Protein AF-A0A820JGQ8-F1 (afdb_monomer_lite)

Organism: NCBI:txid392030

Secondary structure (DSSP, 8-state):
-HHHHHHHHHHHHHHHHHHHHHHHHHHHHHHHHHHHHHT-S--TT-HHHHHHHHHHHHHHHHHHHHHHHHHHHHHHHHHHHHHHHHHHHHHHHHHHHHHHHHHHTT---HHHHHHHHHHHHHHHHHHHHHHHHHHHHHHH-TTPPP-TT----SS-SSHHHHTTTTSS-TTHHHHHHHHHHHHHHHHHHHHHHHHHHHHHHHHHHHHHHHHHHHHHHHHHHHHHHHHHHHHHH-PPPPP-----GGGSS---

Sequence (252 aa):
VVLQEEVQSAEQHLKECQNAYEEYIKTKKELAALLDRLFSGATLSYPDEDAMEQQLQNEKEHLVTIQNYHRVITHAFELMQKAHQAFILCHRALDDALNMNTFDLFSDSSFADMAVSSYLAKARNASAQAQQFLNEARRLYPNMRHVGELHIKQDNLVFNILFDNIWTDMNMRKKIREASNRISSANAAVVSIVSELKQKLDQYTADRDKTRTNITRMATEHFKARINIVQNVIQPPPPYSAIDDNYVNGCS

Foldseek 3Di:
DVVVVVVVVVVVVVVVVVVVVVVVVVVVVVLVVVLCVVCVDDPVVCVVLVVLVVVLVVLVVVLVVLVLVLVLLVLLLVLLVLLLVLLVQLLVLLVQLLVLVVVCVVPVDPVSLVSSVVSNVSSVVSNVSSVVSVVVSCVSPVPQDDLPPQPPPVPDSDDPVLPVVLSPDPCNNVSSVVVSVVSVSSSVSSVVRSVVSVVVSVVSVVVSVVSVVVSVVSVVVSSVVSVVVVVVPDDPDDPPPDPPPPPPDPDD

Radius of gyration: 35.79 Å; chains: 1; bounding box: 70×57×120 Å

Structure (mmCIF, N/CA/C/O backbone):
data_AF-A0A820JGQ8-F1
#
_entry.id   AF-A0A820JGQ8-F1
#
loop_
_atom_site.group_PDB
_atom_site.id
_atom_site.type_symbol
_atom_site.label_atom_id
_atom_site.label_alt_id
_atom_site.label_comp_id
_atom_site.label_asym_id
_atom_site.label_entity_id
_atom_site.label_seq_id
_atom_site.pdbx_PDB_ins_code
_atom_site.Cartn_x
_atom_site.Cartn_y
_atom_site.Cartn_z
_atom_site.occupancy
_atom_site.B_iso_or_equiv
_atom_site.auth_seq_id
_atom_site.auth_comp_id
_atom_site.auth_asym_id
_atom_site.auth_atom_id
_atom_site.pdbx_PDB_model_num
ATOM 1 N N . VAL A 1 1 ? 10.846 35.340 41.650 1.00 63.50 1 VAL A N 1
ATOM 2 C CA . VAL A 1 1 ? 10.186 34.716 42.818 1.00 63.50 1 VAL A CA 1
ATOM 3 C C . VAL A 1 1 ? 8.731 34.401 42.497 1.00 63.50 1 VAL A C 1
ATOM 5 O O . VAL A 1 1 ? 8.469 33.236 42.273 1.00 63.50 1 VAL A O 1
ATOM 8 N N . VAL A 1 2 ? 7.847 35.386 42.281 1.00 73.06 2 VAL A N 1
ATOM 9 C CA . VAL A 1 2 ? 6.425 35.140 41.915 1.00 73.06 2 VAL A CA 1
ATOM 10 C C . VAL A 1 2 ? 6.257 34.235 40.681 1.00 73.06 2 VAL A C 1
ATOM 12 O O . VAL A 1 2 ? 5.577 33.222 40.746 1.00 73.06 2 VAL A O 1
ATOM 15 N N . LEU A 1 3 ? 6.981 34.509 39.589 1.00 72.69 3 LEU A N 1
ATOM 16 C CA . LEU A 1 3 ? 6.948 33.664 38.380 1.00 72.69 3 LEU A CA 1
ATOM 17 C C . LEU A 1 3 ? 7.506 32.243 38.594 1.00 72.69 3 LEU A C 1
ATOM 19 O O . LEU A 1 3 ? 7.166 31.333 37.852 1.00 72.69 3 LEU A O 1
ATOM 23 N N . GLN A 1 4 ? 8.382 32.044 39.584 1.00 79.00 4 GLN A N 1
ATOM 24 C CA . GLN A 1 4 ? 8.918 30.717 39.915 1.00 79.00 4 GLN A CA 1
ATOM 25 C C . GLN A 1 4 ? 7.910 29.905 40.730 1.00 79.00 4 GLN A C 1
ATOM 27 O O . GLN A 1 4 ? 7.766 28.715 40.480 1.00 79.00 4 GLN A O 1
ATOM 32 N N . GLU A 1 5 ? 7.196 30.551 41.653 1.00 82.38 5 GLU A N 1
ATOM 33 C CA . GLU A 1 5 ? 6.117 29.934 42.433 1.00 82.38 5 GLU A CA 1
ATOM 34 C C . GLU A 1 5 ? 4.921 29.563 41.543 1.00 82.38 5 GLU A C 1
ATOM 36 O O . GLU A 1 5 ? 4.365 28.475 41.684 1.00 82.38 5 GLU A O 1
ATOM 41 N N . GLU A 1 6 ? 4.565 30.410 40.572 1.00 82.44 6 GLU A N 1
ATOM 42 C CA . GLU A 1 6 ? 3.504 30.118 39.598 1.00 82.44 6 GLU A CA 1
ATOM 43 C C . GLU A 1 6 ? 3.851 28.929 38.690 1.00 82.44 6 GLU A C 1
ATOM 45 O O . GLU A 1 6 ? 3.000 28.071 38.451 1.00 82.44 6 GLU A O 1
ATOM 50 N N . VAL A 1 7 ? 5.103 28.831 38.225 1.00 86.31 7 VAL A N 1
ATOM 51 C CA . VAL A 1 7 ? 5.572 27.684 37.427 1.00 86.31 7 VAL A CA 1
ATOM 52 C C . VAL A 1 7 ? 5.571 26.402 38.260 1.00 86.31 7 VAL A C 1
ATOM 54 O O . VAL A 1 7 ? 5.061 25.386 37.795 1.00 86.31 7 VAL A O 1
ATOM 57 N N . GLN A 1 8 ? 6.053 26.448 39.506 1.00 89.69 8 GLN A N 1
ATOM 58 C CA . GLN A 1 8 ? 6.029 25.289 40.406 1.00 89.69 8 GLN A CA 1
ATOM 59 C C . GLN A 1 8 ? 4.603 24.806 40.700 1.00 89.69 8 GLN A C 1
ATOM 61 O O . GLN A 1 8 ? 4.337 23.605 40.688 1.00 89.69 8 GLN A O 1
ATOM 66 N N . SER A 1 9 ? 3.675 25.738 40.927 1.00 87.75 9 SER A N 1
ATOM 67 C CA . SER A 1 9 ? 2.258 25.435 41.146 1.00 87.75 9 SER A CA 1
ATOM 68 C C . SER A 1 9 ? 1.613 24.795 39.909 1.00 87.75 9 SER A C 1
ATOM 70 O O . SER A 1 9 ? 0.940 23.767 40.010 1.00 87.75 9 SER A O 1
ATOM 72 N N . ALA A 1 10 ? 1.889 25.332 38.716 1.00 87.69 10 ALA A N 1
ATOM 73 C CA . ALA A 1 10 ? 1.397 24.773 37.459 1.00 87.69 10 ALA A CA 1
ATOM 74 C C . ALA A 1 10 ? 1.954 23.365 37.177 1.00 87.69 10 ALA A C 1
ATOM 76 O O . ALA A 1 10 ? 1.210 22.486 36.741 1.00 87.69 10 ALA A O 1
ATOM 77 N N . GLU A 1 11 ? 3.238 23.124 37.455 1.00 91.19 11 GLU A N 1
ATOM 78 C CA . GLU A 1 11 ? 3.862 21.799 37.338 1.00 91.19 11 GLU A CA 1
ATOM 79 C C . GLU A 1 11 ? 3.246 20.788 38.311 1.00 91.19 11 GLU A C 1
ATOM 81 O O . GLU A 1 11 ? 3.003 19.633 37.948 1.00 91.19 11 GLU A O 1
ATOM 86 N N . GLN A 1 12 ? 2.945 21.221 39.534 1.00 93.38 12 GLN A N 1
ATOM 87 C CA . GLN A 1 12 ? 2.300 20.373 40.526 1.00 93.38 12 GLN A CA 1
ATOM 88 C C . GLN A 1 12 ? 0.865 20.014 40.121 1.00 93.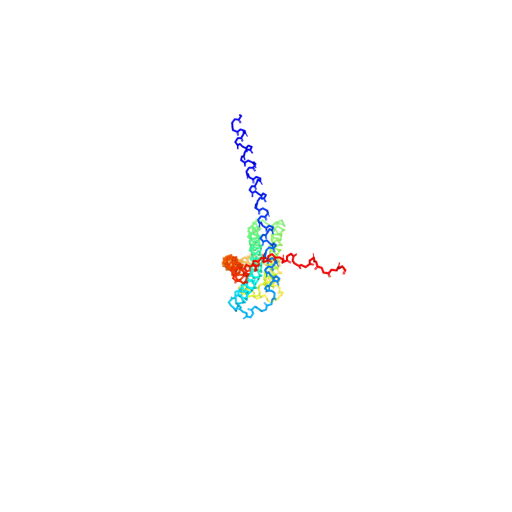38 12 GLN A C 1
ATOM 90 O O . GLN A 1 12 ? 0.507 18.836 40.140 1.00 93.38 12 GLN A O 1
ATOM 95 N N . HIS A 1 13 ? 0.084 20.984 39.639 1.00 91.56 13 HIS A N 1
ATOM 96 C CA . HIS A 1 13 ? -1.258 20.737 39.105 1.00 91.56 13 HIS A CA 1
ATOM 97 C C . HIS A 1 13 ? -1.236 19.825 37.870 1.00 91.56 13 HIS A C 1
ATOM 99 O O . HIS A 1 13 ? -2.096 18.956 37.727 1.00 91.56 13 HIS A O 1
ATOM 105 N N . LEU A 1 14 ? -0.247 19.981 36.979 1.00 92.62 14 LEU A N 1
ATOM 106 C CA . LEU A 1 14 ? -0.066 19.089 35.831 1.00 92.62 14 LEU A CA 1
ATOM 107 C C . LEU A 1 14 ? 0.142 17.645 36.301 1.00 92.62 14 LEU A C 1
ATOM 109 O O . LEU A 1 14 ? -0.502 16.731 35.787 1.00 92.62 14 LEU A O 1
ATOM 113 N N . LYS A 1 15 ? 1.012 17.447 37.294 1.00 94.56 15 LYS A N 1
ATOM 114 C CA . LYS A 1 15 ? 1.319 16.128 37.851 1.00 94.56 15 LYS A CA 1
ATOM 115 C C . LYS A 1 15 ? 0.111 15.501 38.547 1.00 94.56 15 LYS A C 1
ATOM 117 O O . LYS A 1 15 ? -0.156 14.317 38.364 1.00 94.56 15 LYS A O 1
ATOM 122 N N . GLU A 1 16 ? -0.645 16.282 39.311 1.00 93.38 16 GLU A N 1
ATOM 123 C CA . GLU A 1 16 ? -1.895 15.831 39.931 1.00 93.38 16 GLU A CA 1
ATOM 124 C C . GLU A 1 16 ? -2.932 15.432 38.876 1.00 93.38 16 GLU A C 1
ATOM 126 O O . GLU A 1 16 ? -3.553 14.375 38.986 1.00 93.38 16 GLU A O 1
ATOM 131 N N . CYS A 1 17 ? -3.062 16.223 37.808 1.00 92.06 17 CYS A N 1
ATOM 132 C CA . CYS A 1 17 ? -3.958 15.923 36.696 1.00 92.06 17 CYS A CA 1
ATOM 133 C C . CYS A 1 17 ? -3.545 14.637 35.957 1.00 92.06 17 CYS A C 1
ATOM 135 O O . CYS A 1 17 ? -4.399 13.814 35.631 1.00 92.06 17 CYS A O 1
ATOM 137 N N . GLN A 1 18 ? -2.241 14.426 35.748 1.00 93.38 18 GLN A N 1
ATOM 138 C CA . GLN A 1 18 ? -1.699 13.194 35.166 1.00 93.38 18 GLN A CA 1
ATOM 139 C C . GLN A 1 18 ? -2.001 11.973 36.040 1.00 93.38 18 GLN A C 1
ATOM 141 O O . GLN A 1 18 ? -2.551 10.996 35.538 1.00 93.38 18 GLN A O 1
ATOM 146 N N . ASN A 1 19 ? -1.727 12.051 37.345 1.00 94.44 19 ASN A N 1
ATOM 147 C CA . ASN A 1 19 ? -2.004 10.958 38.281 1.00 94.44 19 ASN A CA 1
ATOM 148 C C . ASN A 1 19 ? -3.501 10.607 38.315 1.00 94.44 19 ASN A C 1
ATOM 150 O O . ASN A 1 19 ? -3.869 9.438 38.211 1.00 94.44 19 ASN A O 1
ATOM 154 N N . ALA A 1 20 ? -4.372 11.618 38.402 1.00 91.56 20 ALA A N 1
ATOM 155 C CA . ALA A 1 20 ? -5.820 11.420 38.391 1.00 91.56 20 ALA A CA 1
ATOM 156 C C . ALA A 1 20 ? -6.309 10.810 37.064 1.00 91.56 20 ALA A C 1
ATOM 158 O O . ALA A 1 20 ? -7.216 9.977 37.051 1.00 91.56 20 ALA A O 1
ATOM 159 N N . TYR A 1 21 ? -5.699 11.192 35.938 1.00 91.75 21 TYR A N 1
ATOM 160 C CA . TYR A 1 21 ? -6.009 10.625 34.628 1.00 91.75 21 TYR A CA 1
ATOM 161 C C . TYR A 1 21 ? -5.585 9.154 34.510 1.00 91.75 21 TYR A C 1
ATOM 163 O O . TYR A 1 21 ? -6.347 8.332 33.994 1.00 91.75 21 TYR A O 1
ATOM 171 N N . GLU A 1 22 ? -4.404 8.797 35.014 1.00 92.94 22 GLU A N 1
ATOM 172 C CA . GLU A 1 22 ? -3.929 7.410 35.054 1.00 92.94 22 GLU A CA 1
ATOM 173 C C . GLU A 1 22 ? -4.829 6.528 35.927 1.00 92.94 22 GLU A C 1
ATOM 175 O O . GLU A 1 22 ? -5.232 5.437 35.506 1.00 92.94 22 GLU A O 1
ATOM 180 N N . GLU A 1 23 ? -5.211 7.018 37.108 1.00 93.12 23 GLU A N 1
ATOM 181 C CA . GLU A 1 23 ? -6.144 6.330 38.001 1.00 93.12 23 GLU A CA 1
ATOM 182 C C . GLU A 1 23 ? -7.523 6.161 37.350 1.00 93.12 23 GLU A C 1
ATOM 184 O O . GLU A 1 23 ? -8.093 5.066 37.369 1.00 93.12 23 GLU A O 1
ATOM 189 N N . TYR A 1 24 ? -8.032 7.201 36.684 1.00 91.31 24 TYR A N 1
ATOM 190 C CA . TYR A 1 24 ? -9.270 7.128 35.912 1.00 91.31 24 TYR A CA 1
ATOM 191 C C . TYR A 1 24 ? -9.212 6.040 34.829 1.00 91.31 24 TYR A C 1
ATOM 193 O O . TYR A 1 24 ? -10.142 5.236 34.713 1.00 91.31 24 TYR A O 1
ATOM 201 N N . ILE A 1 25 ? 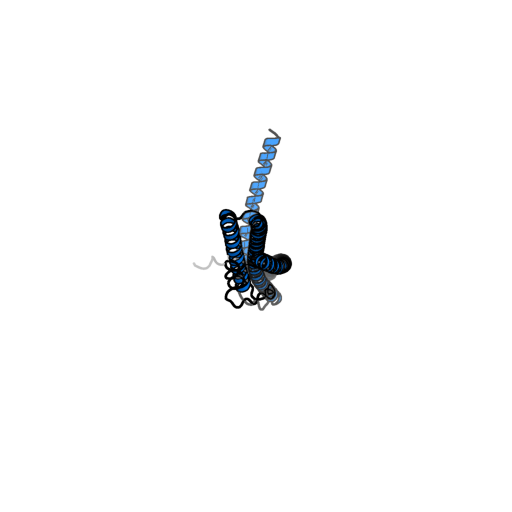-8.127 5.972 34.047 1.00 90.00 25 ILE A N 1
ATOM 202 C CA . ILE A 1 25 ? -7.953 4.941 33.011 1.00 90.00 25 ILE A CA 1
ATOM 203 C C . ILE A 1 25 ? -7.956 3.545 33.631 1.00 90.00 25 ILE A C 1
ATOM 205 O O . ILE A 1 25 ? -8.622 2.643 33.109 1.00 90.00 25 ILE A O 1
ATOM 209 N N . LYS A 1 26 ? -7.222 3.359 34.732 1.00 92.81 26 LYS A N 1
ATOM 210 C CA . LYS A 1 26 ? -7.127 2.073 35.425 1.00 92.81 26 LYS A CA 1
ATOM 211 C C . LYS A 1 26 ? -8.502 1.610 35.910 1.00 92.81 26 LYS A C 1
ATOM 213 O O . LYS A 1 26 ? -8.943 0.528 35.525 1.00 92.81 26 LYS A O 1
ATOM 218 N N . THR A 1 27 ? -9.210 2.451 36.660 1.00 90.44 27 THR A N 1
ATOM 219 C CA . THR A 1 27 ? -10.534 2.134 37.215 1.00 90.44 27 THR A CA 1
ATOM 220 C C . THR A 1 27 ? -11.561 1.881 36.112 1.00 90.44 27 THR A C 1
ATOM 222 O O . THR A 1 27 ? -12.343 0.934 36.182 1.00 90.44 27 THR A O 1
ATOM 225 N N . LYS A 1 28 ? -11.526 2.667 35.027 1.00 86.50 28 LYS A N 1
ATOM 226 C CA . LYS A 1 28 ? -12.387 2.447 33.857 1.00 86.50 28 LYS A CA 1
ATOM 227 C C . LYS A 1 28 ? -12.145 1.080 33.212 1.00 86.50 28 LYS A C 1
ATOM 229 O O . LYS A 1 28 ? -13.100 0.424 32.800 1.00 86.50 28 LYS A O 1
ATOM 234 N N . LYS A 1 29 ? -10.885 0.645 33.121 1.00 88.31 29 LYS A N 1
ATOM 235 C CA . LYS A 1 29 ? -10.517 -0.665 32.570 1.00 88.31 29 LYS A CA 1
ATOM 236 C C . LYS A 1 29 ? -10.983 -1.812 33.468 1.00 88.31 29 LYS A C 1
ATOM 238 O O . LYS A 1 29 ? -11.487 -2.808 32.957 1.00 88.31 29 LYS A O 1
ATOM 243 N N . GLU A 1 30 ? -10.834 -1.671 34.781 1.00 90.94 30 GLU A N 1
ATOM 244 C CA . GLU A 1 30 ? -11.320 -2.654 35.757 1.00 90.94 30 GLU A CA 1
ATOM 245 C C . GLU A 1 30 ? -12.845 -2.789 35.698 1.00 90.94 30 GLU A C 1
ATOM 247 O O . GLU A 1 30 ? -13.359 -3.903 35.612 1.00 90.94 30 GLU A O 1
ATOM 252 N N . LEU A 1 31 ? -13.564 -1.664 35.637 1.00 88.12 31 LEU A N 1
ATOM 253 C CA . LEU A 1 31 ? -15.017 -1.646 35.474 1.00 88.12 31 LEU A CA 1
ATOM 254 C C . LEU A 1 31 ? -15.455 -2.313 34.164 1.00 88.12 31 LEU A C 1
ATOM 256 O O . LEU A 1 31 ? -16.363 -3.138 34.181 1.00 88.12 31 LEU A O 1
ATOM 260 N N . ALA A 1 32 ? -14.792 -2.015 33.044 1.00 84.50 32 ALA A N 1
ATOM 261 C CA . ALA A 1 32 ? -15.072 -2.679 31.770 1.00 84.50 32 ALA A CA 1
ATOM 262 C C . ALA A 1 32 ? -14.875 -4.201 31.859 1.00 84.50 32 ALA A C 1
ATOM 264 O O . ALA A 1 32 ? -15.748 -4.949 31.436 1.00 84.50 32 ALA A O 1
ATOM 265 N N . ALA A 1 33 ? -13.792 -4.667 32.488 1.00 87.25 33 ALA A N 1
ATOM 266 C CA . ALA A 1 33 ? -13.540 -6.096 32.668 1.00 87.25 33 ALA A CA 1
ATOM 267 C C . ALA A 1 33 ? -14.578 -6.784 33.574 1.00 87.25 33 ALA A C 1
ATOM 269 O O . ALA A 1 33 ? -14.899 -7.954 33.367 1.00 87.25 33 ALA A O 1
ATOM 270 N N . LEU A 1 34 ? -15.101 -6.081 34.584 1.00 88.56 34 LEU A N 1
ATOM 271 C CA . LEU A 1 34 ? -16.196 -6.583 35.417 1.00 88.56 34 LEU A CA 1
ATOM 272 C C . LEU A 1 34 ? -17.500 -6.690 34.625 1.00 88.56 34 LEU A C 1
ATOM 274 O O . LEU A 1 34 ? -18.175 -7.713 34.716 1.00 88.56 34 LEU A O 1
ATOM 278 N N . LEU A 1 35 ? -17.826 -5.668 33.828 1.00 86.25 35 LEU A N 1
ATOM 279 C CA . LEU A 1 35 ? -18.995 -5.696 32.950 1.00 86.25 35 LEU A CA 1
ATOM 280 C C . LEU A 1 35 ? -18.881 -6.825 31.923 1.00 86.25 35 LEU A C 1
ATOM 282 O O . LEU A 1 35 ? -19.821 -7.591 31.779 1.00 86.25 35 LEU A O 1
ATOM 286 N N . ASP A 1 36 ? -17.728 -7.003 31.280 1.00 84.50 36 ASP A N 1
ATOM 287 C CA . ASP A 1 36 ? -17.517 -8.094 30.319 1.00 84.50 36 ASP A CA 1
ATOM 288 C C . ASP A 1 36 ? -17.730 -9.478 30.948 1.00 84.50 36 ASP A C 1
ATOM 290 O O . ASP A 1 36 ? -18.253 -10.380 30.302 1.00 84.50 36 ASP A O 1
ATOM 294 N N . ARG A 1 37 ? -17.360 -9.662 32.222 1.00 86.19 37 ARG A N 1
ATOM 295 C CA . ARG A 1 37 ? -17.645 -10.911 32.948 1.00 86.19 37 ARG A CA 1
ATOM 296 C C . ARG A 1 37 ? -19.132 -11.074 33.244 1.00 86.19 37 ARG A C 1
ATOM 298 O O . ARG A 1 37 ? -19.645 -12.183 33.125 1.00 86.19 37 ARG A O 1
ATOM 305 N N . LEU A 1 38 ? -19.809 -9.998 33.644 1.00 85.00 38 LEU A N 1
ATOM 306 C CA . LEU A 1 38 ? -21.230 -10.027 33.993 1.00 85.00 38 LEU A CA 1
ATOM 307 C C . LEU A 1 38 ? -22.118 -10.299 32.773 1.00 85.00 38 LEU A C 1
ATOM 309 O O . LEU A 1 38 ? -23.060 -11.076 32.868 1.00 85.00 38 LEU A O 1
ATOM 313 N N . PHE A 1 39 ? -21.779 -9.691 31.640 1.00 84.50 39 PHE A N 1
ATOM 314 C CA . PHE A 1 39 ? -22.469 -9.832 30.357 1.00 84.50 39 PHE A CA 1
ATOM 315 C C . PHE A 1 39 ? -21.806 -10.896 29.466 1.00 84.50 39 PHE A C 1
ATOM 317 O O . PHE A 1 39 ? -21.861 -10.819 28.245 1.00 84.50 39 PHE A O 1
ATOM 324 N N . SER A 1 40 ? -21.123 -11.886 30.056 1.00 77.56 40 SER A N 1
ATOM 325 C CA . SER A 1 40 ? -20.519 -12.961 29.266 1.00 77.56 40 SER A CA 1
ATOM 326 C C . SER A 1 40 ? -21.588 -13.964 28.810 1.00 77.56 40 SER A C 1
ATOM 328 O O . SER A 1 40 ? -22.063 -14.790 29.588 1.00 77.56 40 SER A O 1
ATOM 330 N N . GLY A 1 41 ? -21.956 -13.904 27.527 1.00 73.00 41 GLY A N 1
ATOM 331 C CA . GLY A 1 41 ? -22.969 -14.768 26.907 1.00 73.00 41 GLY A CA 1
ATOM 332 C C . GLY A 1 41 ? -24.251 -14.015 26.545 1.00 73.00 41 GLY A C 1
ATOM 333 O O . GLY A 1 41 ? -24.333 -12.812 26.734 1.00 73.00 41 GLY A O 1
ATOM 334 N N . ALA A 1 42 ? -25.246 -14.723 26.000 1.00 72.25 42 ALA A N 1
ATOM 335 C CA . ALA A 1 42 ? -26.497 -14.094 25.573 1.00 72.25 42 ALA A CA 1
ATOM 336 C C . ALA A 1 42 ? -27.265 -13.528 26.773 1.00 72.25 42 ALA A C 1
ATOM 338 O O . ALA A 1 42 ? -27.690 -14.279 27.663 1.00 72.25 42 ALA A O 1
ATOM 339 N N . THR A 1 43 ? -27.494 -12.220 26.773 1.00 77.44 43 THR A N 1
ATOM 340 C CA . THR A 1 43 ? -28.244 -11.552 27.825 1.00 77.44 43 THR A CA 1
ATOM 341 C C . THR A 1 43 ? -29.725 -11.564 27.457 1.00 77.44 43 THR A C 1
ATOM 343 O O . THR A 1 43 ? -30.292 -10.551 27.066 1.00 77.44 43 THR A O 1
ATOM 346 N N . LEU A 1 44 ? -30.392 -12.718 27.613 1.00 71.06 44 LEU A N 1
ATOM 347 C CA . LEU A 1 44 ? -31.783 -12.944 27.164 1.00 71.06 44 LEU A CA 1
ATOM 348 C C . LEU A 1 44 ? -32.798 -11.876 27.629 1.00 71.06 44 LEU A C 1
ATOM 350 O O . LEU A 1 44 ? -33.806 -11.654 26.962 1.00 71.06 44 LEU A O 1
ATOM 354 N N . SER A 1 45 ? -32.542 -11.213 28.760 1.00 78.19 45 SER A N 1
ATOM 355 C CA . SER A 1 45 ? -33.383 -10.133 29.297 1.00 78.19 45 SER A CA 1
ATOM 356 C C . SER A 1 45 ? -33.153 -8.762 28.636 1.00 78.19 45 SER A C 1
ATOM 358 O O . SER A 1 45 ? -33.938 -7.846 28.868 1.00 78.19 45 SER A O 1
ATOM 360 N N . TYR A 1 46 ? -32.095 -8.608 27.836 1.00 83.25 46 TYR A N 1
ATOM 361 C CA . TYR A 1 46 ? -31.641 -7.354 27.226 1.00 83.25 46 TYR A CA 1
ATOM 362 C C . TYR A 1 46 ? -31.206 -7.561 25.758 1.00 83.25 46 TYR A C 1
ATOM 364 O O . TYR A 1 46 ? -30.042 -7.348 25.421 1.00 83.25 46 TYR A O 1
ATOM 372 N N . PRO A 1 47 ? -32.136 -7.920 24.850 1.00 85.69 47 PRO A N 1
ATOM 373 C CA . PRO A 1 47 ? -31.818 -8.201 23.444 1.00 85.69 47 PRO A CA 1
ATOM 374 C C . PRO A 1 47 ? -31.211 -7.004 22.695 1.00 85.69 47 PRO A C 1
ATOM 376 O O . PRO A 1 47 ? -30.447 -7.185 21.749 1.00 85.69 47 PRO A O 1
ATOM 379 N N . ASP A 1 48 ? -31.524 -5.776 23.120 1.00 86.44 48 ASP A N 1
ATOM 380 C CA . ASP A 1 48 ? -30.944 -4.561 22.543 1.00 86.44 48 ASP A CA 1
ATOM 381 C C . ASP A 1 48 ? -29.436 -4.444 22.832 1.00 86.44 48 ASP A C 1
ATOM 383 O O . ASP A 1 48 ? -28.693 -3.911 22.009 1.00 86.44 48 ASP A O 1
ATOM 387 N N . GLU A 1 49 ? -28.964 -4.945 23.980 1.00 88.50 49 GLU A N 1
ATOM 388 C CA . GLU A 1 49 ? -27.541 -4.934 24.339 1.00 88.50 49 GLU A CA 1
ATOM 389 C C . GLU A 1 49 ? -26.761 -5.979 23.535 1.00 88.50 49 GLU A C 1
ATOM 391 O O . GLU A 1 49 ? -25.739 -5.630 22.939 1.00 88.50 49 GLU A O 1
ATOM 396 N N . ASP A 1 50 ? -27.305 -7.194 23.409 1.00 88.06 50 ASP A N 1
ATOM 397 C CA . ASP A 1 50 ? -26.760 -8.248 22.545 1.00 88.06 50 ASP A CA 1
ATOM 398 C C . ASP A 1 50 ? -26.652 -7.756 21.082 1.00 88.06 50 ASP A C 1
ATOM 400 O O . ASP A 1 50 ? -25.645 -7.973 20.399 1.00 88.06 50 ASP A O 1
ATOM 404 N N . ALA A 1 51 ? -27.663 -7.024 20.590 1.00 90.12 51 ALA A N 1
ATOM 405 C CA . ALA A 1 51 ? -27.642 -6.437 19.250 1.00 90.12 51 ALA A CA 1
ATOM 406 C C . ALA A 1 51 ? -26.532 -5.380 19.089 1.00 90.12 51 ALA A C 1
ATOM 408 O O . ALA A 1 51 ? -25.862 -5.344 18.052 1.00 90.12 51 ALA A O 1
ATOM 409 N N . MET A 1 52 ? -26.303 -4.533 20.100 1.00 90.12 52 MET A N 1
ATOM 410 C CA . MET A 1 52 ? -25.200 -3.563 20.093 1.00 90.12 52 MET A CA 1
ATOM 411 C C . MET A 1 52 ? -23.833 -4.254 20.102 1.00 90.12 52 MET A C 1
ATOM 413 O O . MET A 1 52 ? -22.938 -3.828 19.367 1.00 90.12 52 MET A O 1
ATOM 417 N N . GLU A 1 53 ? -23.667 -5.316 20.895 1.00 90.56 53 GLU A N 1
ATOM 418 C CA . GLU A 1 53 ? -22.431 -6.100 20.935 1.00 90.56 53 GLU A CA 1
ATOM 419 C C . GLU A 1 53 ? -22.139 -6.735 19.571 1.00 90.56 53 GLU A C 1
ATOM 421 O O . GLU A 1 53 ? -21.032 -6.588 19.044 1.00 90.56 53 GLU A O 1
ATOM 426 N N . GLN A 1 54 ? -23.147 -7.352 18.947 1.00 91.81 54 GLN A N 1
ATOM 427 C CA . GLN A 1 54 ? -23.006 -7.952 17.623 1.00 91.81 54 GLN A CA 1
ATOM 428 C C . GLN A 1 54 ? -22.651 -6.905 16.558 1.00 91.81 54 GLN A C 1
ATOM 430 O O . GLN A 1 54 ? -21.750 -7.123 15.747 1.00 91.81 54 GLN A O 1
ATOM 435 N N . GLN A 1 55 ? -23.318 -5.747 16.557 1.00 93.81 55 GLN A N 1
ATOM 436 C CA . GLN A 1 55 ? -22.993 -4.663 15.628 1.00 93.81 55 GLN A CA 1
ATOM 437 C C . GLN A 1 55 ? -21.566 -4.142 15.840 1.00 93.81 55 GLN A C 1
ATOM 439 O O . GLN A 1 55 ? -20.838 -3.935 14.869 1.00 93.81 55 GLN A O 1
ATOM 444 N N . LEU A 1 56 ? -21.148 -3.951 17.095 1.00 94.00 56 LEU A N 1
ATOM 445 C CA . LEU A 1 56 ? -19.796 -3.512 17.432 1.00 94.00 56 LEU A CA 1
ATOM 446 C C . LEU A 1 56 ? -18.747 -4.530 16.968 1.00 94.00 56 LEU A C 1
ATOM 448 O O . LEU A 1 56 ? -17.688 -4.139 16.473 1.00 94.00 56 LEU A O 1
ATOM 452 N N . GLN A 1 57 ? -19.032 -5.822 17.119 1.00 93.69 57 GLN A N 1
ATOM 453 C CA . GLN A 1 57 ? -18.159 -6.894 16.659 1.00 93.69 57 GLN A CA 1
ATOM 454 C C . GLN A 1 57 ? -18.049 -6.917 15.128 1.00 93.69 57 GLN A C 1
ATOM 456 O O . GLN A 1 57 ? -16.935 -6.912 14.601 1.00 93.69 57 GLN A O 1
ATOM 461 N N . ASN A 1 58 ? -19.174 -6.822 14.416 1.00 95.56 58 ASN A N 1
ATOM 462 C CA . ASN A 1 58 ? -19.198 -6.746 12.953 1.00 95.56 58 ASN A CA 1
ATOM 463 C C . ASN A 1 58 ? -18.393 -5.543 12.428 1.00 95.56 58 ASN A C 1
ATOM 465 O O . ASN A 1 58 ? -17.611 -5.675 11.486 1.00 95.56 58 ASN A O 1
ATOM 469 N N . GLU A 1 59 ? -18.528 -4.370 13.056 1.00 96.06 59 GLU A N 1
ATOM 470 C CA . GLU A 1 59 ? -17.795 -3.164 12.651 1.00 96.06 59 GLU A CA 1
ATOM 471 C C . GLU A 1 59 ? -16.281 -3.307 12.907 1.00 96.06 59 GLU A C 1
ATOM 473 O O . GLU A 1 59 ? -15.459 -2.875 12.094 1.00 96.06 59 GLU A O 1
ATOM 478 N N . LYS A 1 60 ? -15.875 -3.967 14.004 1.00 96.00 60 LYS A N 1
ATOM 479 C CA . LYS A 1 60 ? -14.461 -4.292 14.272 1.00 96.00 60 LYS A CA 1
ATOM 480 C C . LYS A 1 60 ? -13.884 -5.230 13.211 1.00 96.00 60 LYS A C 1
ATOM 482 O O . LYS A 1 60 ? -12.771 -4.998 12.737 1.00 96.00 60 LYS A O 1
ATOM 487 N N . GLU A 1 61 ? -14.624 -6.258 12.814 1.00 96.88 61 GLU A N 1
ATOM 488 C CA . GLU A 1 61 ? -14.219 -7.179 11.744 1.00 96.88 61 GLU A CA 1
ATOM 489 C C . GLU A 1 61 ? -14.124 -6.466 10.387 1.00 96.88 61 GLU A C 1
ATOM 491 O O . GLU A 1 61 ? -13.173 -6.673 9.618 1.00 96.88 61 GLU A O 1
ATOM 496 N N . HIS A 1 62 ? -15.052 -5.543 10.123 1.00 95.56 62 HIS A N 1
ATOM 497 C CA . HIS A 1 62 ? -15.001 -4.676 8.953 1.00 95.56 62 HIS A CA 1
ATOM 498 C C . HIS A 1 62 ? -13.746 -3.788 8.954 1.00 95.56 62 HIS A C 1
ATOM 500 O O . HIS A 1 62 ? -13.042 -3.719 7.942 1.00 95.56 62 HIS A O 1
ATOM 506 N N . LEU A 1 63 ? -13.390 -3.188 10.097 1.00 96.81 63 LEU A N 1
ATOM 507 C CA . LEU A 1 63 ? -12.166 -2.394 10.234 1.00 96.81 63 LEU A CA 1
ATOM 508 C C . LEU A 1 63 ? -10.909 -3.220 9.933 1.00 96.81 63 LEU A C 1
ATOM 510 O O . LEU A 1 63 ? -10.033 -2.742 9.211 1.00 96.81 63 LEU A O 1
ATOM 514 N N . VAL A 1 64 ? -10.815 -4.450 10.448 1.00 96.88 64 VAL A N 1
ATOM 515 C CA . VAL A 1 64 ? -9.682 -5.352 10.162 1.00 96.88 64 VAL A CA 1
ATOM 516 C C . VAL A 1 64 ? -9.575 -5.619 8.659 1.00 96.88 64 VAL A C 1
ATOM 518 O O . VAL A 1 64 ? -8.483 -5.584 8.085 1.00 96.88 64 VAL A O 1
ATOM 521 N N . THR A 1 65 ? -10.711 -5.826 7.997 1.00 96.00 65 THR A N 1
ATOM 522 C CA . THR A 1 65 ? -10.772 -6.029 6.546 1.00 96.00 65 THR A CA 1
ATOM 523 C C . THR A 1 65 ? -10.266 -4.798 5.785 1.00 96.00 65 THR A C 1
ATOM 525 O O . THR A 1 65 ? -9.379 -4.926 4.938 1.00 96.00 65 THR A O 1
ATOM 528 N N . ILE A 1 66 ? -10.747 -3.598 6.131 1.00 95.88 66 ILE A N 1
ATOM 529 C CA . ILE A 1 66 ? -10.282 -2.325 5.553 1.00 95.88 66 ILE A CA 1
ATOM 530 C C . ILE A 1 66 ? -8.773 -2.147 5.760 1.00 95.88 66 ILE A C 1
ATOM 532 O O . ILE A 1 66 ? -8.059 -1.797 4.822 1.00 95.88 66 ILE A O 1
ATOM 536 N N . GLN A 1 67 ? -8.265 -2.405 6.967 1.00 96.06 67 GLN A N 1
ATOM 537 C CA . GLN A 1 67 ? -6.841 -2.275 7.288 1.00 96.06 67 GLN A CA 1
ATOM 538 C C . GLN A 1 67 ? -5.973 -3.224 6.457 1.00 96.06 67 GLN A C 1
ATOM 540 O O . GLN A 1 67 ? -4.905 -2.832 5.979 1.00 96.06 67 GLN A O 1
ATOM 545 N N . ASN A 1 68 ? -6.436 -4.456 6.238 1.00 95.00 68 ASN A N 1
ATOM 546 C CA . ASN A 1 68 ? -5.742 -5.414 5.386 1.00 95.00 68 ASN A CA 1
ATOM 547 C C . ASN A 1 68 ? -5.655 -4.922 3.936 1.00 95.00 68 ASN A C 1
ATOM 549 O O . ASN A 1 68 ? -4.564 -4.944 3.357 1.00 95.00 68 ASN A O 1
ATOM 553 N N . TYR A 1 69 ? -6.760 -4.427 3.370 1.00 93.88 69 TYR A N 1
ATOM 554 C CA . TYR A 1 69 ? -6.764 -3.851 2.022 1.00 93.88 69 TYR A CA 1
ATOM 555 C C . TYR A 1 69 ? -5.891 -2.600 1.919 1.00 93.88 69 TYR A C 1
ATOM 557 O O . TYR A 1 69 ? -5.104 -2.481 0.979 1.00 93.88 69 TYR A O 1
ATOM 565 N N . HIS A 1 70 ? -5.970 -1.705 2.906 1.00 95.00 70 HIS A N 1
ATOM 566 C CA . HIS A 1 70 ? -5.146 -0.499 2.984 1.00 95.00 70 HIS A CA 1
ATOM 567 C C . HIS A 1 70 ? -3.651 -0.837 2.943 1.00 95.00 70 HIS A C 1
ATOM 569 O O . HIS A 1 70 ? -2.912 -0.275 2.134 1.00 95.00 70 HIS A O 1
ATOM 575 N N . ARG A 1 71 ? -3.213 -1.831 3.727 1.00 95.56 71 ARG A N 1
ATOM 576 C CA . ARG A 1 71 ? -1.820 -2.304 3.738 1.00 95.56 71 ARG A CA 1
ATOM 577 C C . ARG A 1 71 ? -1.385 -2.873 2.385 1.00 95.56 71 ARG A C 1
ATOM 579 O O . ARG A 1 71 ? -0.307 -2.534 1.902 1.00 95.56 71 ARG A O 1
ATOM 586 N N . VAL A 1 72 ? -2.213 -3.724 1.774 1.00 95.50 72 VAL A N 1
ATOM 587 C CA . VAL A 1 72 ? -1.934 -4.317 0.453 1.00 95.50 72 VAL A CA 1
ATOM 588 C C . VAL A 1 72 ? -1.779 -3.228 -0.609 1.00 95.50 72 VAL A C 1
ATOM 590 O O . VAL A 1 72 ? -0.811 -3.233 -1.367 1.00 95.50 72 VAL A O 1
ATOM 593 N N . ILE A 1 73 ? -2.696 -2.261 -0.640 1.00 95.06 73 ILE A N 1
ATOM 594 C CA . ILE A 1 73 ? -2.678 -1.173 -1.624 1.00 95.06 73 ILE A CA 1
ATOM 595 C C . ILE A 1 73 ? -1.498 -0.230 -1.387 1.00 95.06 73 ILE A C 1
ATOM 597 O O . ILE A 1 73 ? -0.866 0.177 -2.358 1.00 95.06 73 ILE A O 1
ATOM 601 N N . THR A 1 74 ? -1.157 0.066 -0.130 1.00 96.81 74 THR A N 1
ATOM 602 C CA . THR A 1 74 ? 0.023 0.875 0.225 1.00 96.81 74 THR A CA 1
ATOM 603 C C . THR A 1 74 ? 1.293 0.259 -0.358 1.00 96.81 74 THR A C 1
ATOM 605 O O . THR A 1 74 ? 2.040 0.919 -1.074 1.00 96.81 74 THR A O 1
ATOM 608 N N . HIS A 1 75 ? 1.507 -1.035 -0.128 1.00 96.81 75 HIS A N 1
ATOM 609 C CA . HIS A 1 75 ? 2.706 -1.711 -0.613 1.00 96.81 75 HIS A CA 1
ATOM 610 C C . HIS A 1 75 ? 2.706 -1.840 -2.148 1.00 96.81 75 HIS A C 1
ATOM 612 O O . HIS A 1 75 ? 3.735 -1.631 -2.791 1.00 96.81 75 HIS A O 1
ATOM 618 N N . ALA A 1 76 ? 1.551 -2.104 -2.770 1.00 96.00 76 ALA A N 1
ATOM 619 C CA . ALA A 1 76 ? 1.429 -2.080 -4.228 1.00 96.00 76 ALA A CA 1
ATOM 620 C C . ALA A 1 76 ? 1.774 -0.694 -4.805 1.00 96.00 76 ALA A C 1
ATOM 622 O O . ALA A 1 76 ? 2.500 -0.597 -5.791 1.00 96.00 76 ALA A O 1
ATOM 623 N N . PHE A 1 77 ? 1.299 0.380 -4.173 1.00 96.50 77 PHE A N 1
ATOM 624 C CA . PHE A 1 77 ? 1.593 1.757 -4.560 1.00 96.50 77 PHE A CA 1
ATOM 625 C C . PHE A 1 77 ? 3.093 2.071 -4.479 1.00 96.50 77 PHE A C 1
ATOM 627 O O . PHE A 1 77 ? 3.654 2.598 -5.441 1.00 96.50 77 PHE A O 1
ATOM 634 N N . GLU A 1 78 ? 3.765 1.683 -3.394 1.00 97.56 78 GLU A N 1
ATOM 635 C CA . GLU A 1 78 ? 5.217 1.846 -3.236 1.00 97.56 78 GLU A CA 1
ATOM 636 C C . GLU A 1 78 ? 6.012 1.107 -4.322 1.00 97.56 78 GLU A C 1
ATOM 638 O O . GLU A 1 78 ? 6.952 1.663 -4.897 1.00 97.56 78 GLU A O 1
ATOM 643 N N . LEU A 1 79 ? 5.631 -0.132 -4.651 1.00 96.94 79 LEU A N 1
ATOM 644 C CA . LEU A 1 79 ? 6.264 -0.894 -5.732 1.00 96.94 79 LEU A CA 1
ATOM 645 C C . LEU A 1 79 ? 6.071 -0.214 -7.093 1.00 96.94 79 LEU A C 1
ATOM 647 O O . LEU A 1 79 ? 7.024 -0.102 -7.864 1.00 96.94 79 LEU A O 1
ATOM 651 N N . MET A 1 80 ? 4.876 0.306 -7.379 1.00 95.19 80 MET A N 1
ATOM 652 C CA . MET A 1 80 ? 4.618 1.027 -8.631 1.00 95.19 80 MET A CA 1
ATOM 653 C C . MET A 1 80 ? 5.401 2.345 -8.717 1.00 95.19 80 MET A C 1
ATOM 655 O O . MET A 1 80 ? 5.879 2.700 -9.795 1.00 95.19 80 MET A O 1
ATOM 659 N N . GLN A 1 81 ? 5.612 3.047 -7.598 1.00 97.25 81 GLN A N 1
ATOM 660 C CA . GLN A 1 81 ? 6.501 4.214 -7.559 1.00 97.25 81 GLN A CA 1
ATOM 661 C C . GLN A 1 81 ? 7.959 3.841 -7.849 1.00 97.25 81 GLN A C 1
ATOM 663 O O . GLN A 1 81 ? 8.630 4.533 -8.616 1.00 97.25 81 GLN A O 1
ATOM 668 N N . LYS A 1 82 ? 8.450 2.730 -7.289 1.00 97.50 82 LYS A N 1
ATOM 669 C CA . LYS A 1 82 ? 9.793 2.214 -7.597 1.00 97.50 82 LYS A CA 1
ATOM 670 C C . LYS A 1 82 ? 9.916 1.820 -9.071 1.00 97.50 82 LYS A C 1
ATOM 672 O O . LYS A 1 82 ? 10.911 2.155 -9.710 1.00 97.50 82 LYS A O 1
ATOM 677 N N . ALA A 1 83 ? 8.886 1.191 -9.643 1.00 94.19 83 ALA A N 1
ATOM 678 C CA . ALA A 1 83 ? 8.834 0.878 -11.071 1.00 94.19 83 ALA A CA 1
ATOM 679 C C . ALA A 1 83 ? 8.903 2.146 -11.939 1.00 94.19 83 ALA A C 1
ATOM 681 O O . ALA A 1 83 ? 9.678 2.201 -12.891 1.00 94.19 83 ALA A O 1
ATOM 682 N N . HIS A 1 84 ? 8.149 3.188 -11.579 1.00 95.56 84 HIS A N 1
ATOM 683 C CA . HIS A 1 84 ? 8.190 4.488 -12.252 1.00 95.56 84 HIS A CA 1
ATOM 684 C C . HIS A 1 84 ? 9.595 5.110 -12.229 1.00 95.56 84 HIS A C 1
ATOM 686 O O . HIS A 1 84 ? 10.114 5.525 -13.266 1.00 95.56 84 HIS A O 1
ATOM 692 N N . GLN A 1 85 ? 10.247 5.124 -11.063 1.00 97.44 85 GLN A N 1
ATOM 693 C CA . GLN A 1 85 ? 11.618 5.625 -10.927 1.00 97.44 85 GLN A CA 1
ATOM 694 C C . GLN A 1 85 ? 12.599 4.830 -11.797 1.00 97.44 85 GLN A C 1
ATOM 696 O O . GLN A 1 85 ? 13.429 5.414 -12.493 1.00 97.44 85 GLN A O 1
ATOM 701 N N . ALA A 1 86 ? 12.472 3.504 -11.814 1.00 94.44 86 ALA A N 1
ATOM 702 C CA . ALA A 1 86 ? 13.291 2.636 -12.647 1.00 94.44 86 ALA A CA 1
ATOM 703 C C . ALA A 1 86 ? 13.075 2.897 -14.154 1.00 94.44 86 ALA A C 1
ATOM 705 O O . ALA A 1 86 ? 14.044 2.934 -14.915 1.00 94.44 86 ALA A O 1
ATOM 706 N N . PHE A 1 87 ? 11.844 3.182 -14.595 1.00 91.94 87 PHE A N 1
ATOM 707 C CA . PHE A 1 87 ? 11.581 3.600 -15.976 1.00 91.94 87 PHE A CA 1
ATOM 708 C C . PHE A 1 87 ? 12.192 4.962 -16.323 1.00 91.94 87 PHE A C 1
ATOM 710 O O . PHE A 1 87 ? 12.731 5.109 -17.419 1.00 91.94 87 PHE A O 1
ATOM 717 N N . ILE A 1 88 ? 12.187 5.932 -15.402 1.00 95.31 88 ILE A N 1
ATOM 718 C CA . ILE A 1 88 ? 12.880 7.218 -15.599 1.00 95.31 88 ILE A CA 1
ATOM 719 C C . ILE A 1 88 ? 14.384 6.995 -15.799 1.00 95.31 88 ILE A C 1
ATOM 721 O O . ILE A 1 88 ? 14.979 7.577 -16.707 1.00 95.31 88 ILE A O 1
ATOM 725 N N . LEU A 1 89 ? 15.005 6.141 -14.979 1.00 95.00 89 LEU A N 1
ATOM 726 C CA . LEU A 1 89 ? 16.424 5.801 -15.119 1.00 95.00 89 LEU A CA 1
ATOM 727 C C . LEU A 1 89 ? 16.711 5.101 -16.451 1.00 95.00 89 LEU A C 1
ATOM 729 O O . LEU A 1 89 ? 17.697 5.424 -17.112 1.00 95.00 89 LEU A O 1
ATOM 733 N N . CYS A 1 90 ? 15.834 4.185 -16.869 1.00 91.00 90 CYS A N 1
ATOM 734 C CA . CYS A 1 90 ? 15.935 3.522 -18.164 1.00 91.00 90 CYS A CA 1
ATOM 735 C C . CYS A 1 90 ? 15.863 4.528 -19.320 1.00 91.00 90 CYS A C 1
ATOM 737 O O . CYS A 1 90 ? 16.690 4.469 -20.224 1.00 91.00 90 CYS A O 1
ATOM 739 N N . HIS A 1 91 ? 14.903 5.456 -19.286 1.00 91.06 91 HIS A N 1
ATOM 740 C CA . HIS A 1 91 ? 14.737 6.470 -20.326 1.00 91.06 91 HIS A CA 1
ATOM 741 C C . HIS A 1 91 ? 15.970 7.370 -20.437 1.00 91.06 91 HIS A C 1
ATOM 743 O O . HIS A 1 91 ? 16.499 7.544 -21.529 1.00 91.06 91 HIS A O 1
ATOM 749 N N . ARG A 1 92 ? 16.489 7.866 -19.304 1.00 94.06 92 ARG A N 1
ATOM 750 C CA . ARG A 1 92 ? 17.715 8.684 -19.277 1.00 94.06 92 ARG A CA 1
ATOM 751 C C . ARG A 1 92 ? 18.906 7.948 -19.885 1.00 94.06 92 ARG A C 1
ATOM 753 O O . ARG A 1 92 ? 19.604 8.503 -20.718 1.00 94.06 92 ARG A O 1
ATOM 760 N N . ALA A 1 93 ? 19.095 6.680 -19.525 1.00 91.19 93 ALA A N 1
ATOM 761 C CA . ALA A 1 93 ? 20.182 5.878 -20.072 1.00 91.19 93 ALA A CA 1
ATOM 762 C C . ALA A 1 93 ? 20.038 5.634 -21.590 1.00 91.19 93 ALA A C 1
ATOM 764 O O . ALA A 1 93 ? 21.038 5.599 -22.302 1.00 91.19 93 ALA A O 1
ATOM 765 N N . LEU A 1 94 ? 18.811 5.494 -22.108 1.00 88.75 94 LEU A N 1
ATOM 766 C CA . LEU A 1 94 ? 18.567 5.391 -23.553 1.00 88.75 94 LEU A CA 1
ATOM 767 C C . LEU A 1 94 ? 18.822 6.718 -24.280 1.00 88.75 94 LEU A C 1
ATOM 769 O O . LEU A 1 94 ? 19.392 6.702 -25.370 1.00 88.75 94 LEU A O 1
ATOM 773 N N . ASP A 1 95 ? 18.451 7.848 -23.681 1.00 91.00 95 ASP A N 1
ATOM 774 C CA . ASP A 1 95 ? 18.741 9.176 -24.232 1.00 91.00 95 ASP A CA 1
ATOM 775 C C . ASP A 1 95 ? 20.251 9.447 -24.273 1.00 91.00 95 ASP A C 1
ATOM 777 O O . ASP A 1 95 ? 20.772 9.889 -25.298 1.00 91.00 95 ASP A O 1
ATOM 781 N N . ASP A 1 96 ? 20.980 9.104 -23.207 1.00 90.06 96 ASP A N 1
ATOM 782 C CA . ASP A 1 96 ? 22.442 9.212 -23.162 1.00 90.06 96 ASP A CA 1
ATOM 783 C C . ASP A 1 96 ? 23.099 8.352 -24.255 1.00 90.06 96 ASP A C 1
ATOM 785 O O . ASP A 1 96 ? 24.009 8.811 -24.951 1.00 90.06 96 ASP A O 1
ATOM 789 N N . ALA A 1 97 ? 22.593 7.132 -24.479 1.00 85.50 97 ALA A N 1
ATOM 790 C CA . ALA A 1 97 ? 23.055 6.265 -25.561 1.00 85.50 97 ALA A CA 1
ATOM 791 C C . ALA A 1 97 ? 22.795 6.874 -26.957 1.00 85.50 97 ALA A C 1
ATOM 793 O O . ALA A 1 97 ? 23.661 6.794 -27.830 1.00 85.50 97 ALA A O 1
ATOM 794 N N . LEU A 1 98 ? 21.638 7.516 -27.179 1.00 84.75 98 LEU A N 1
ATOM 795 C CA . LEU A 1 98 ? 21.331 8.220 -28.437 1.00 84.75 98 LEU A CA 1
ATOM 796 C C . LEU A 1 98 ? 22.247 9.425 -28.671 1.00 84.75 98 LEU A C 1
ATOM 798 O O . LEU A 1 98 ? 22.669 9.669 -29.806 1.00 84.75 98 LEU A O 1
ATOM 802 N N . ASN A 1 99 ? 22.541 10.175 -27.610 1.00 85.00 99 ASN A N 1
ATOM 803 C CA . ASN A 1 99 ? 23.404 11.348 -27.674 1.00 85.00 99 ASN A CA 1
ATOM 804 C C . ASN A 1 99 ? 24.846 10.949 -28.006 1.00 85.00 99 ASN A C 1
ATOM 806 O O . ASN A 1 99 ? 25.452 11.553 -28.887 1.00 85.00 99 ASN A O 1
ATOM 810 N N . MET A 1 100 ? 25.363 9.882 -27.390 1.00 77.62 100 MET A N 1
ATOM 811 C CA . MET A 1 100 ? 26.715 9.375 -27.661 1.00 77.62 100 MET A CA 1
ATOM 812 C C . MET A 1 100 ? 26.855 8.766 -29.061 1.00 77.62 100 MET A C 1
ATOM 814 O O . MET A 1 100 ? 27.831 9.045 -29.748 1.00 77.62 100 MET A O 1
ATOM 818 N N . ASN A 1 101 ? 25.846 8.034 -29.545 1.00 65.94 101 ASN A N 1
ATOM 819 C CA . ASN A 1 101 ? 25.829 7.525 -30.924 1.00 65.94 101 ASN A CA 1
ATOM 820 C C . ASN A 1 101 ? 25.841 8.669 -31.968 1.00 65.94 101 ASN A C 1
ATOM 822 O O . ASN A 1 101 ? 26.384 8.526 -33.058 1.00 65.94 101 ASN A O 1
ATOM 826 N N . THR A 1 102 ? 25.298 9.845 -31.628 1.00 65.44 102 THR A N 1
ATOM 827 C CA . THR A 1 102 ? 25.342 11.021 -32.519 1.00 65.44 102 THR A CA 1
ATOM 828 C C . THR A 1 102 ? 26.758 11.610 -32.642 1.00 65.44 102 THR A C 1
ATOM 830 O O . THR A 1 102 ? 27.080 12.176 -33.685 1.00 65.44 102 THR A O 1
ATOM 833 N N . PHE A 1 103 ? 27.608 11.455 -31.620 1.00 59.16 103 PHE A N 1
ATOM 834 C CA . PHE A 1 103 ? 29.016 11.878 -31.648 1.00 59.16 103 PHE A CA 1
ATOM 835 C C . PHE A 1 103 ? 29.919 10.917 -32.439 1.00 59.16 103 PHE A C 1
ATOM 837 O O . PHE A 1 103 ? 30.864 11.367 -33.082 1.00 59.16 103 PHE A O 1
ATOM 844 N N . ASP A 1 104 ? 29.603 9.623 -32.433 1.00 54.53 104 ASP A N 1
ATOM 845 C CA . ASP A 1 104 ? 30.365 8.561 -33.107 1.00 54.53 104 ASP A CA 1
ATOM 846 C C . ASP A 1 104 ? 30.335 8.678 -34.646 1.00 54.53 104 ASP A C 1
ATOM 848 O O . ASP A 1 104 ? 31.348 8.516 -35.318 1.00 54.53 104 ASP A O 1
ATOM 852 N N . LEU A 1 105 ? 29.219 9.153 -35.222 1.00 55.72 105 LEU A N 1
ATOM 853 C CA . LEU A 1 105 ? 29.129 9.485 -36.659 1.00 55.72 105 LEU A CA 1
ATOM 854 C C . LEU A 1 105 ? 30.126 10.571 -37.118 1.00 55.72 105 LEU A C 1
ATOM 856 O O . LEU A 1 105 ? 30.318 10.750 -38.320 1.00 55.72 105 LEU A O 1
ATOM 860 N N . PHE A 1 106 ? 30.743 11.298 -36.183 1.00 52.62 106 PHE A N 1
ATOM 861 C CA . PHE A 1 106 ? 31.765 12.313 -36.445 1.00 52.62 106 PHE A CA 1
ATOM 862 C C . PHE A 1 106 ? 33.161 11.926 -35.923 1.00 52.62 106 PHE A C 1
ATOM 864 O O . PHE A 1 106 ? 34.116 12.669 -36.152 1.00 52.62 106 PHE A O 1
ATOM 871 N N . SER A 1 107 ? 33.310 10.790 -35.236 1.00 54.91 107 SER A N 1
ATOM 872 C CA . SER A 1 107 ? 34.565 10.361 -34.619 1.00 54.91 107 SER A CA 1
ATOM 873 C C . SER A 1 107 ? 34.656 8.838 -34.640 1.00 54.91 107 SER A C 1
ATOM 875 O O . SER A 1 107 ? 34.044 8.187 -33.810 1.00 54.91 107 SER A O 1
ATOM 877 N N . ASP A 1 108 ? 35.452 8.294 -35.563 1.00 58.06 108 ASP A N 1
ATOM 878 C CA . ASP A 1 108 ? 35.711 6.856 -35.767 1.00 58.06 108 ASP A CA 1
ATOM 879 C C . ASP A 1 108 ? 36.551 6.257 -34.615 1.00 58.06 108 ASP A C 1
ATOM 881 O O . ASP A 1 108 ? 37.677 5.787 -34.792 1.00 58.06 108 ASP A O 1
ATOM 885 N N . SER A 1 109 ? 36.079 6.416 -33.376 1.00 61.28 109 SER A N 1
ATOM 886 C CA . SER A 1 109 ? 36.861 6.183 -32.165 1.00 61.28 109 SER A CA 1
ATOM 887 C C . SER A 1 109 ? 36.233 5.113 -31.276 1.00 61.28 109 SER A C 1
ATOM 889 O O . SER A 1 109 ? 35.110 5.228 -30.798 1.00 61.28 109 SER A O 1
ATOM 891 N N . SER A 1 110 ? 37.038 4.101 -30.945 1.00 63.38 110 SER A N 1
ATOM 892 C CA . SER A 1 110 ? 36.672 2.954 -30.094 1.00 63.38 110 SER A CA 1
ATOM 893 C C . SER A 1 110 ? 36.096 3.323 -28.707 1.00 63.38 110 SER A C 1
ATOM 895 O O . SER A 1 110 ? 35.459 2.499 -28.050 1.00 63.38 110 SER A O 1
ATOM 897 N N . PHE A 1 111 ? 36.292 4.561 -28.242 1.00 68.50 111 PHE A N 1
ATOM 898 C CA . PHE A 1 111 ? 35.780 5.036 -26.954 1.00 68.50 111 PHE A CA 1
ATOM 899 C C . PHE A 1 111 ? 34.269 5.316 -26.959 1.00 68.50 111 PHE A C 1
ATOM 901 O O . PHE A 1 111 ? 33.619 5.121 -25.927 1.00 68.50 111 PHE A O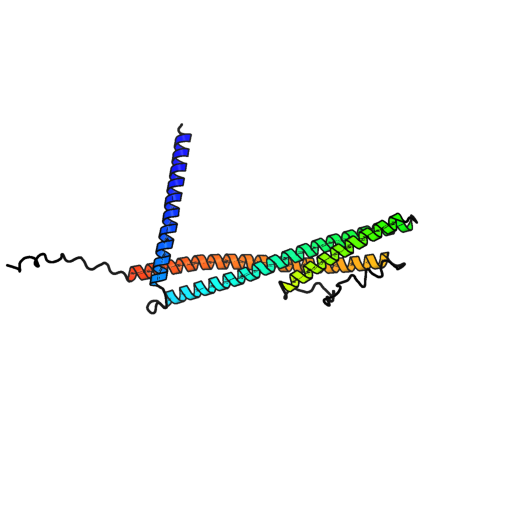 1
ATOM 908 N N . ALA A 1 112 ? 33.699 5.754 -28.087 1.00 69.50 112 ALA A N 1
ATOM 909 C CA . ALA A 1 112 ? 32.271 6.054 -28.186 1.00 69.50 112 ALA A CA 1
ATOM 910 C C . ALA A 1 112 ? 31.423 4.774 -28.090 1.00 69.50 112 ALA A C 1
ATOM 912 O O . ALA A 1 112 ? 30.460 4.729 -27.319 1.00 69.50 112 ALA A O 1
ATOM 913 N N . ASP A 1 113 ? 31.862 3.697 -28.743 1.00 71.88 113 ASP A N 1
ATOM 914 C CA . ASP A 1 113 ? 31.254 2.365 -28.648 1.00 71.88 113 ASP A CA 1
ATOM 915 C C . ASP A 1 113 ? 31.195 1.839 -27.207 1.00 71.88 113 ASP A C 1
ATOM 917 O O . ASP A 1 113 ? 30.155 1.358 -26.740 1.00 71.88 113 ASP A O 1
ATOM 921 N N . MET A 1 114 ? 32.296 1.973 -26.454 1.00 77.75 114 MET A N 1
ATOM 922 C CA . MET A 1 114 ? 32.348 1.559 -25.046 1.00 77.75 114 MET A CA 1
ATOM 923 C C . MET A 1 114 ? 31.365 2.352 -24.176 1.00 77.75 114 MET A C 1
ATOM 925 O O . MET A 1 114 ? 30.721 1.786 -23.285 1.00 77.75 114 MET A O 1
ATOM 929 N N . ALA A 1 115 ? 31.225 3.655 -24.428 1.00 81.62 115 ALA A N 1
ATOM 930 C CA . ALA A 1 115 ? 30.296 4.506 -23.696 1.00 81.62 115 ALA A CA 1
ATOM 931 C C . ALA A 1 115 ? 28.836 4.129 -23.990 1.00 81.62 115 ALA A C 1
ATOM 933 O O . ALA A 1 115 ? 28.056 3.927 -23.056 1.00 81.62 115 ALA A O 1
ATOM 934 N N . VAL A 1 116 ? 28.473 3.970 -25.266 1.00 81.81 116 VAL A N 1
ATOM 935 C CA . VAL A 1 116 ? 27.122 3.563 -25.680 1.00 81.81 116 VAL A CA 1
ATOM 936 C C . VAL A 1 116 ? 26.755 2.204 -25.076 1.00 81.81 116 VAL A C 1
ATOM 938 O O . VAL A 1 116 ? 25.680 2.060 -24.490 1.00 81.81 116 VAL A O 1
ATOM 941 N N . SER A 1 117 ? 27.672 1.237 -25.127 1.00 81.25 117 SER A N 1
ATOM 942 C CA . SER A 1 117 ? 27.537 -0.071 -24.475 1.00 81.25 117 SER A CA 1
ATOM 943 C C . SER A 1 117 ? 27.195 0.052 -22.980 1.00 81.25 117 SER A C 1
ATOM 945 O O . SER A 1 117 ? 26.225 -0.541 -22.494 1.00 81.25 117 SER A O 1
ATOM 947 N N . SER A 1 118 ? 27.932 0.893 -22.250 1.00 87.44 118 SER A N 1
ATOM 948 C CA . SER A 1 118 ? 27.697 1.141 -20.824 1.00 87.44 118 SER A CA 1
ATOM 949 C C . SER A 1 118 ? 26.302 1.717 -20.550 1.00 87.44 118 SER A C 1
ATOM 951 O O . SER A 1 118 ? 25.600 1.258 -19.643 1.00 87.44 118 SER A O 1
ATOM 953 N N . TYR A 1 119 ? 25.852 2.688 -21.351 1.00 89.00 119 TYR A N 1
ATOM 954 C CA . TYR A 1 119 ? 24.516 3.273 -21.208 1.00 89.00 119 TYR A CA 1
ATOM 955 C C . TYR A 1 119 ? 23.398 2.269 -21.506 1.00 89.00 119 TYR A C 1
ATOM 957 O O . TYR A 1 119 ? 22.426 2.187 -20.752 1.00 89.00 119 TYR A O 1
ATOM 965 N N . LEU A 1 120 ? 23.553 1.428 -22.528 1.00 84.81 120 LEU A N 1
ATOM 966 C CA . LEU A 1 120 ? 22.581 0.374 -22.815 1.00 84.81 120 LEU A CA 1
ATOM 967 C C . LEU A 1 120 ? 22.525 -0.686 -21.706 1.00 84.81 120 LEU A C 1
ATOM 969 O O . LEU A 1 120 ? 21.435 -1.142 -21.350 1.00 84.81 120 LEU A O 1
ATOM 973 N N . ALA A 1 121 ? 23.662 -1.035 -21.098 1.00 85.44 121 ALA A N 1
ATOM 974 C CA . ALA A 1 121 ? 23.692 -1.920 -19.934 1.00 85.44 121 ALA A CA 1
ATOM 975 C C . ALA A 1 121 ? 22.941 -1.310 -18.734 1.00 85.44 121 ALA A C 1
ATOM 977 O O . ALA A 1 121 ? 22.161 -1.998 -18.069 1.00 85.44 121 ALA A O 1
ATOM 978 N N . LYS A 1 122 ? 23.100 -0.001 -18.487 1.00 90.19 122 LYS A N 1
ATOM 979 C CA . LYS A 1 122 ? 22.328 0.720 -17.458 1.00 90.19 122 LYS A CA 1
ATOM 980 C C . LYS A 1 122 ? 20.828 0.694 -17.751 1.00 90.19 122 LYS A C 1
ATOM 982 O O . LYS A 1 122 ? 20.049 0.389 -16.849 1.00 90.19 122 LYS A O 1
ATOM 987 N N . ALA A 1 123 ? 20.425 0.955 -18.996 1.00 87.69 123 ALA A N 1
ATOM 988 C CA . ALA A 1 123 ? 19.024 0.897 -19.412 1.00 87.69 123 ALA A CA 1
ATOM 989 C C . ALA A 1 123 ? 18.422 -0.501 -19.182 1.00 87.69 123 ALA A C 1
ATOM 991 O O . ALA A 1 123 ? 17.342 -0.629 -18.602 1.00 87.69 123 ALA A O 1
ATOM 992 N N . ARG A 1 124 ? 19.161 -1.558 -19.547 1.00 84.69 124 ARG A N 1
ATOM 993 C CA . ARG A 1 124 ? 18.776 -2.956 -19.303 1.00 84.69 124 ARG A CA 1
ATOM 994 C C . ARG A 1 124 ? 18.555 -3.239 -17.821 1.00 84.69 124 ARG A C 1
ATOM 996 O O . ARG A 1 124 ? 17.515 -3.784 -17.453 1.00 84.69 124 ARG A O 1
ATOM 1003 N N . ASN A 1 125 ? 19.498 -2.844 -16.971 1.00 87.69 125 ASN A N 1
ATOM 1004 C CA . ASN A 1 125 ? 19.404 -3.074 -15.531 1.00 87.69 125 ASN A CA 1
ATOM 1005 C C . ASN A 1 125 ? 18.225 -2.319 -14.906 1.00 87.69 125 ASN A C 1
ATOM 1007 O O . ASN A 1 125 ? 17.488 -2.889 -14.102 1.00 87.69 125 ASN A O 1
ATOM 1011 N N . ALA A 1 126 ? 18.025 -1.057 -15.289 1.00 89.81 126 ALA A N 1
ATOM 1012 C CA . ALA A 1 126 ? 16.923 -0.243 -14.792 1.00 89.81 126 ALA A CA 1
ATOM 1013 C C . ALA A 1 126 ? 15.565 -0.831 -15.200 1.00 89.81 126 ALA A C 1
ATOM 1015 O O . ALA A 1 126 ? 14.672 -0.978 -14.369 1.00 89.81 126 ALA A O 1
ATOM 1016 N N . SER A 1 127 ? 15.409 -1.262 -16.451 1.00 85.56 127 SER A N 1
ATOM 1017 C CA . SER A 1 127 ? 14.147 -1.872 -16.856 1.00 85.56 127 SER A CA 1
ATOM 1018 C C . SER A 1 127 ? 13.908 -3.255 -16.254 1.00 85.56 127 SER A C 1
ATOM 1020 O O . SER A 1 127 ? 12.751 -3.611 -16.028 1.00 85.56 127 SER A O 1
ATOM 1022 N N . ALA A 1 128 ? 14.954 -4.044 -15.998 1.00 85.12 128 ALA A N 1
ATOM 1023 C CA . ALA A 1 128 ? 14.807 -5.317 -15.297 1.00 85.12 128 ALA A CA 1
ATOM 1024 C C . ALA A 1 128 ? 14.270 -5.099 -13.873 1.00 85.12 128 ALA A C 1
ATOM 1026 O O . ALA A 1 128 ? 13.348 -5.795 -13.450 1.00 85.12 128 ALA A O 1
ATOM 1027 N N . GLN A 1 129 ? 14.773 -4.078 -13.172 1.00 90.94 129 GLN A N 1
ATOM 1028 C CA . GLN A 1 129 ? 14.248 -3.672 -11.865 1.00 90.94 129 GLN A CA 1
ATOM 1029 C C . GLN A 1 129 ? 12.789 -3.218 -11.959 1.00 90.94 129 GLN A C 1
ATOM 1031 O O . GLN A 1 129 ? 11.957 -3.677 -11.180 1.00 90.94 129 GLN A O 1
ATOM 1036 N N . ALA A 1 130 ? 12.449 -2.381 -12.948 1.00 90.12 130 ALA A N 1
ATOM 1037 C CA . ALA A 1 130 ? 11.065 -1.967 -13.176 1.00 90.12 130 ALA A CA 1
ATOM 1038 C C . ALA A 1 130 ? 10.141 -3.186 -13.330 1.00 90.12 130 ALA A C 1
ATOM 1040 O O . ALA A 1 130 ? 9.092 -3.257 -12.693 1.00 90.12 130 ALA A O 1
ATOM 1041 N N . GLN A 1 131 ? 10.569 -4.186 -14.104 1.00 86.31 131 GLN A N 1
ATOM 1042 C CA . GLN A 1 131 ? 9.809 -5.415 -14.305 1.00 86.31 131 GLN A CA 1
ATOM 1043 C C . GLN A 1 131 ? 9.630 -6.232 -13.021 1.00 86.31 131 GLN A C 1
ATOM 1045 O O . GLN A 1 131 ? 8.548 -6.773 -12.786 1.00 86.31 131 GLN A O 1
ATOM 1050 N N . GLN A 1 132 ? 10.669 -6.331 -12.191 1.00 89.38 132 GLN A N 1
ATOM 1051 C CA . GLN A 1 132 ? 10.582 -7.013 -10.899 1.00 89.38 132 GLN A CA 1
ATOM 1052 C C . GLN A 1 132 ? 9.533 -6.350 -10.004 1.00 89.38 132 GLN A C 1
ATOM 1054 O O . GLN A 1 132 ? 8.649 -7.041 -9.497 1.00 89.38 132 GLN A O 1
ATOM 1059 N N . PHE A 1 133 ? 9.560 -5.019 -9.899 1.00 93.69 133 PHE A N 1
ATOM 1060 C CA . PHE A 1 133 ? 8.575 -4.274 -9.118 1.00 93.69 133 PHE A CA 1
ATOM 1061 C C . PHE A 1 133 ? 7.151 -4.442 -9.657 1.00 93.69 133 PHE A C 1
ATOM 1063 O O . PHE A 1 133 ? 6.230 -4.660 -8.874 1.00 93.69 133 PHE A O 1
ATOM 1070 N N . LEU A 1 134 ? 6.956 -4.413 -10.982 1.00 90.25 134 LEU A N 1
ATOM 1071 C CA . LEU A 1 134 ? 5.645 -4.660 -11.598 1.00 90.25 134 LEU A CA 1
ATOM 1072 C C . LEU A 1 134 ? 5.110 -6.065 -11.283 1.00 90.25 134 LEU A C 1
ATOM 1074 O O . LEU A 1 134 ? 3.931 -6.230 -10.964 1.00 90.25 134 LEU A O 1
ATOM 1078 N N . ASN A 1 135 ? 5.970 -7.081 -11.367 1.00 88.44 135 ASN A N 1
ATOM 1079 C CA . ASN A 1 135 ? 5.600 -8.463 -11.069 1.00 88.44 135 ASN A CA 1
ATOM 1080 C C . ASN A 1 135 ? 5.237 -8.645 -9.594 1.00 88.44 135 ASN A C 1
ATOM 1082 O O . ASN A 1 135 ? 4.238 -9.293 -9.275 1.00 88.44 135 ASN A O 1
ATOM 1086 N N . GLU A 1 136 ? 6.025 -8.059 -8.696 1.00 92.25 136 GLU A N 1
ATOM 1087 C CA . GLU A 1 136 ? 5.766 -8.114 -7.261 1.00 92.25 136 GLU A CA 1
ATOM 1088 C C . GLU A 1 136 ? 4.464 -7.388 -6.899 1.00 92.25 136 GLU A C 1
ATOM 1090 O O . GLU A 1 136 ? 3.628 -7.944 -6.183 1.00 92.25 136 GLU A O 1
ATOM 1095 N N . ALA A 1 137 ? 4.232 -6.207 -7.481 1.00 92.62 137 ALA A N 1
ATOM 1096 C CA . ALA A 1 137 ? 3.015 -5.431 -7.270 1.00 92.62 137 ALA A CA 1
ATOM 1097 C C . ALA A 1 137 ? 1.768 -6.202 -7.727 1.00 92.62 137 ALA A C 1
ATOM 1099 O O . ALA A 1 137 ? 0.751 -6.204 -7.033 1.00 92.62 137 ALA A O 1
ATOM 1100 N N . ARG A 1 138 ? 1.856 -6.921 -8.854 1.00 90.38 138 ARG A N 1
ATOM 1101 C CA . ARG A 1 138 ? 0.765 -7.765 -9.359 1.00 90.38 138 ARG A CA 1
ATOM 1102 C C . ARG A 1 138 ? 0.528 -9.003 -8.500 1.00 90.38 138 ARG A C 1
ATOM 1104 O O . ARG A 1 138 ? -0.622 -9.383 -8.303 1.00 90.38 138 ARG A O 1
ATOM 1111 N N . ARG A 1 139 ? 1.587 -9.631 -7.978 1.00 90.62 139 ARG A N 1
ATOM 1112 C CA . ARG A 1 139 ? 1.446 -10.762 -7.046 1.00 90.62 139 ARG A CA 1
ATOM 1113 C C . ARG A 1 139 ? 0.711 -10.333 -5.778 1.00 90.62 139 ARG A C 1
ATOM 1115 O O . ARG A 1 139 ? -0.093 -11.097 -5.255 1.00 90.62 139 ARG A O 1
ATOM 1122 N N . LEU A 1 140 ? 0.990 -9.123 -5.299 1.00 92.75 140 LEU A N 1
ATOM 1123 C CA . LEU A 1 140 ? 0.358 -8.570 -4.108 1.00 92.75 140 LEU A CA 1
ATOM 1124 C C . LEU A 1 140 ? -1.085 -8.097 -4.365 1.00 92.75 140 LEU A C 1
ATOM 1126 O O . LEU A 1 140 ? -1.961 -8.320 -3.534 1.00 92.75 140 LEU A O 1
ATOM 1130 N N . TYR A 1 141 ? -1.339 -7.456 -5.508 1.00 91.00 141 TYR A N 1
ATOM 1131 C CA . TYR A 1 141 ? -2.649 -6.930 -5.891 1.00 91.00 141 TYR A CA 1
ATOM 1132 C C . TYR A 1 141 ? -3.041 -7.412 -7.304 1.00 91.00 141 TYR A C 1
ATOM 1134 O O . TYR A 1 141 ? -2.826 -6.696 -8.286 1.00 91.00 141 TYR A O 1
ATOM 1142 N N . PRO A 1 142 ? -3.641 -8.615 -7.432 1.00 86.88 142 PRO A N 1
ATOM 1143 C CA . PRO A 1 142 ? -3.942 -9.230 -8.733 1.00 86.88 142 PRO A CA 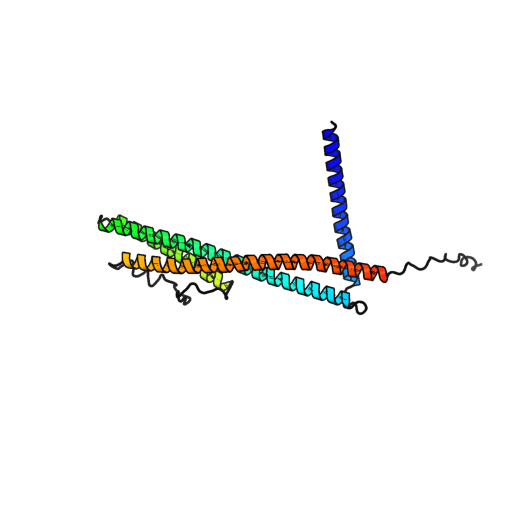1
ATOM 1144 C C . PRO A 1 142 ? -4.938 -8.445 -9.593 1.00 86.88 142 PRO A C 1
ATOM 1146 O O . PRO A 1 142 ? -4.880 -8.505 -10.817 1.00 86.88 142 PRO A O 1
ATOM 1149 N N . ASN A 1 143 ? -5.816 -7.661 -8.960 1.00 84.69 143 ASN A N 1
ATOM 1150 C CA . ASN A 1 143 ? -6.832 -6.844 -9.633 1.00 84.69 143 ASN A CA 1
ATOM 1151 C C . ASN A 1 143 ? -6.267 -5.537 -10.229 1.00 84.69 143 ASN A C 1
ATOM 1153 O O . ASN A 1 143 ? -7.026 -4.642 -10.605 1.00 84.69 143 ASN A O 1
ATOM 1157 N N . MET A 1 144 ? -4.941 -5.383 -10.279 1.00 81.31 144 MET A N 1
ATOM 1158 C CA . MET A 1 144 ? -4.287 -4.233 -10.893 1.00 81.31 144 MET A CA 1
ATOM 1159 C C . MET A 1 144 ? -4.470 -4.234 -12.414 1.00 81.31 144 MET A C 1
ATOM 1161 O O . MET A 1 144 ? -4.331 -5.264 -13.078 1.00 81.31 144 MET A O 1
ATOM 1165 N N . ARG A 1 145 ? -4.717 -3.053 -12.989 1.00 75.12 145 ARG A N 1
ATOM 1166 C CA . ARG A 1 145 ? -4.737 -2.872 -14.441 1.00 75.12 145 ARG A CA 1
ATOM 1167 C C . ARG A 1 145 ? -3.382 -3.254 -15.045 1.00 75.12 145 ARG A C 1
ATOM 1169 O O . ARG A 1 145 ? -2.325 -2.989 -14.475 1.00 75.12 145 ARG A O 1
ATOM 1176 N N . HIS A 1 146 ? -3.413 -3.870 -16.221 1.00 70.81 146 HIS A N 1
ATOM 1177 C CA . HIS A 1 146 ? -2.197 -4.217 -16.948 1.00 70.81 146 HIS A CA 1
ATOM 1178 C C . HIS A 1 146 ? -1.570 -2.968 -17.582 1.00 70.81 146 HIS A C 1
ATOM 1180 O O . HIS A 1 146 ? -2.266 -2.123 -18.148 1.00 70.81 146 HIS A O 1
ATOM 1186 N N . VAL A 1 147 ? -0.242 -2.869 -17.509 1.00 65.19 147 VAL A N 1
ATOM 1187 C CA . VAL A 1 147 ? 0.554 -1.821 -18.161 1.00 65.19 147 VAL A CA 1
ATOM 1188 C C . VAL A 1 147 ? 0.659 -2.155 -19.661 1.00 65.19 147 VAL A C 1
ATOM 1190 O O . VAL A 1 147 ? 1.668 -2.683 -20.107 1.00 65.19 147 VAL A O 1
ATOM 1193 N N . GLY A 1 148 ? -0.410 -1.903 -20.429 1.00 58.50 148 GLY A N 1
ATOM 1194 C CA . GLY A 1 148 ? -0.449 -1.984 -21.902 1.00 58.50 148 GLY A CA 1
ATOM 1195 C C . GLY A 1 148 ? -0.144 -3.352 -22.539 1.00 58.50 148 GLY A C 1
ATOM 1196 O O . GLY A 1 148 ? -0.040 -4.369 -21.860 1.00 58.50 148 GLY A O 1
ATOM 1197 N N . GLU A 1 149 ? 0.022 -3.353 -23.870 1.00 43.47 149 GLU A N 1
ATOM 1198 C CA . GLU A 1 149 ? 0.372 -4.500 -24.738 1.00 43.47 149 GLU A CA 1
ATOM 1199 C C . GLU A 1 149 ? 1.804 -5.030 -24.519 1.00 43.47 149 GLU A C 1
ATOM 1201 O O . GLU A 1 149 ? 2.401 -5.690 -25.367 1.00 43.47 149 GLU A O 1
ATOM 1206 N N . LEU A 1 150 ? 2.368 -4.772 -23.343 1.00 46.16 150 LEU A N 1
ATOM 1207 C CA . LEU A 1 150 ? 3.435 -5.586 -22.802 1.00 46.16 150 LEU A CA 1
ATOM 1208 C C . LEU A 1 150 ? 2.774 -6.907 -22.426 1.00 46.16 150 LEU A C 1
ATOM 1210 O O . LEU A 1 150 ? 2.369 -7.105 -21.282 1.00 46.16 150 LEU A O 1
ATOM 1214 N N . HIS A 1 151 ? 2.589 -7.783 -23.416 1.00 38.38 151 HIS A N 1
ATOM 1215 C CA . HIS A 1 151 ? 2.261 -9.183 -23.197 1.00 38.38 151 HIS A CA 1
ATOM 1216 C C . HIS A 1 151 ? 3.362 -9.764 -22.311 1.00 38.38 151 HIS A C 1
ATOM 1218 O O . HIS A 1 151 ? 4.358 -10.305 -22.784 1.00 38.38 151 HIS A O 1
ATOM 1224 N N . ILE A 1 152 ? 3.176 -9.635 -21.000 1.00 39.91 152 ILE A N 1
ATOM 1225 C CA . ILE A 1 152 ? 3.960 -10.310 -19.982 1.00 39.91 152 ILE A CA 1
ATOM 1226 C C . ILE A 1 152 ? 3.484 -11.763 -20.013 1.00 39.91 152 ILE A C 1
ATOM 1228 O O . ILE A 1 152 ? 2.860 -12.251 -19.075 1.00 39.91 152 ILE A O 1
ATOM 1232 N N . LYS A 1 153 ? 3.783 -12.489 -21.102 1.00 39.94 153 LYS A N 1
ATOM 1233 C CA . LYS A 1 153 ? 4.190 -13.875 -20.885 1.00 39.94 153 LYS A CA 1
ATOM 1234 C C . LYS A 1 153 ? 5.312 -13.768 -19.860 1.00 39.94 153 LYS A C 1
ATOM 1236 O O . LYS A 1 153 ? 6.162 -12.893 -19.988 1.00 39.94 153 LYS A O 1
ATOM 1241 N N . GLN A 1 154 ? 5.236 -14.567 -18.805 1.00 41.38 154 GLN A N 1
ATOM 1242 C CA . GLN A 1 154 ? 6.081 -14.491 -17.609 1.00 41.38 154 GLN A CA 1
ATOM 1243 C C . GLN A 1 154 ? 7.601 -14.425 -17.871 1.00 41.38 154 GLN A C 1
ATOM 1245 O O . GLN A 1 154 ? 8.340 -14.130 -16.939 1.00 41.38 154 GLN A O 1
ATOM 1250 N N . ASP A 1 155 ? 8.053 -14.576 -19.117 1.00 40.81 155 ASP A N 1
ATOM 1251 C CA . ASP A 1 155 ? 9.424 -14.404 -19.566 1.00 40.81 155 ASP A CA 1
ATOM 1252 C C . ASP A 1 155 ? 9.582 -13.221 -20.545 1.00 40.81 155 ASP A C 1
ATOM 1254 O O . ASP A 1 155 ? 9.081 -13.235 -21.668 1.00 40.81 155 ASP A O 1
ATOM 1258 N N . ASN A 1 156 ? 10.385 -12.233 -20.131 1.00 48.00 156 ASN A N 1
ATOM 1259 C CA . ASN A 1 156 ? 11.030 -11.203 -20.964 1.00 48.00 156 ASN A CA 1
ATOM 1260 C C . ASN A 1 156 ? 10.128 -10.127 -21.594 1.00 48.00 156 ASN A C 1
ATOM 1262 O O . ASN A 1 156 ? 9.967 -10.051 -22.808 1.00 48.00 156 ASN A O 1
ATOM 1266 N N . LEU A 1 157 ? 9.671 -9.196 -20.749 1.00 47.00 157 LEU A N 1
ATOM 1267 C CA . LEU A 1 157 ? 8.811 -8.051 -21.073 1.00 47.00 157 LEU A CA 1
ATOM 1268 C C . LEU A 1 157 ? 9.120 -7.318 -22.396 1.00 47.00 157 LEU A C 1
ATOM 1270 O O . LEU A 1 157 ? 8.204 -6.935 -23.111 1.00 47.00 157 LEU A O 1
ATOM 1274 N N . VAL A 1 158 ? 10.391 -7.051 -22.696 1.00 47.94 158 VAL A N 1
ATOM 1275 C CA . VAL A 1 158 ? 10.804 -6.165 -23.806 1.00 47.94 158 VAL A CA 1
ATOM 1276 C C . VAL A 1 158 ? 12.232 -6.468 -24.295 1.00 47.94 158 VAL A C 1
ATOM 1278 O O . VAL A 1 158 ? 12.586 -6.142 -25.425 1.00 47.94 158 VAL A O 1
ATOM 1281 N N . PHE A 1 159 ? 13.080 -7.091 -23.470 1.00 52.12 159 PHE A N 1
ATOM 1282 C CA . PHE A 1 159 ? 14.532 -6.903 -23.581 1.00 52.12 159 PHE A CA 1
ATOM 1283 C C . PHE A 1 159 ? 15.280 -7.930 -24.428 1.00 52.12 159 PHE A C 1
ATOM 1285 O O . PHE A 1 159 ? 16.143 -7.518 -25.197 1.00 52.12 159 PHE A O 1
ATOM 1292 N N . ASN A 1 160 ? 14.945 -9.223 -24.354 1.00 56.22 160 ASN A N 1
ATOM 1293 C CA . ASN A 1 160 ? 15.681 -10.240 -25.121 1.00 56.22 160 ASN A CA 1
ATOM 1294 C C . ASN A 1 160 ? 15.481 -10.095 -26.636 1.00 56.22 160 ASN A C 1
ATOM 1296 O O . ASN A 1 160 ? 16.343 -10.493 -27.399 1.00 56.22 160 ASN A O 1
ATOM 1300 N N . ILE A 1 161 ? 14.387 -9.474 -27.086 1.00 52.97 161 ILE A N 1
ATOM 1301 C CA . ILE A 1 161 ? 14.151 -9.233 -28.519 1.00 52.97 161 ILE A CA 1
ATOM 1302 C C . ILE A 1 161 ? 14.700 -7.865 -28.952 1.00 52.97 161 ILE A C 1
ATOM 1304 O O . ILE A 1 161 ? 15.202 -7.732 -30.068 1.00 52.97 161 ILE A O 1
ATOM 1308 N N . LEU A 1 162 ? 14.626 -6.841 -28.088 1.00 54.47 162 LEU A N 1
ATOM 1309 C CA . LEU A 1 162 ? 15.120 -5.507 -28.433 1.00 54.47 162 LEU A CA 1
ATOM 1310 C C . LEU A 1 162 ? 16.643 -5.388 -28.320 1.00 54.47 162 LEU A C 1
ATOM 1312 O O . LEU A 1 162 ? 17.240 -4.839 -29.234 1.00 54.47 162 LEU A O 1
ATOM 1316 N N . PHE A 1 163 ? 17.283 -5.892 -27.259 1.00 57.56 163 PHE A N 1
ATOM 1317 C CA . PHE A 1 163 ? 18.699 -5.601 -26.980 1.00 57.56 163 PHE A CA 1
ATOM 1318 C C . PHE A 1 163 ? 19.700 -6.644 -27.489 1.00 57.56 163 PHE A C 1
ATOM 1320 O O . PHE A 1 163 ? 20.840 -6.254 -27.723 1.00 57.56 163 PHE A O 1
ATOM 1327 N N . ASP A 1 164 ? 19.303 -7.896 -27.755 1.00 55.78 164 ASP A N 1
ATOM 1328 C CA . ASP A 1 164 ? 20.200 -8.864 -28.428 1.00 55.78 164 ASP A CA 1
ATOM 1329 C C . ASP A 1 164 ? 20.558 -8.398 -29.845 1.00 55.78 164 ASP A C 1
ATOM 1331 O O . ASP A 1 164 ? 21.693 -8.526 -30.287 1.00 55.78 164 ASP A O 1
ATOM 1335 N N . ASN A 1 165 ? 19.607 -7.765 -30.537 1.00 53.38 165 ASN A N 1
ATOM 1336 C CA . ASN A 1 165 ? 19.785 -7.299 -31.911 1.00 53.38 165 ASN A CA 1
ATOM 1337 C C . ASN A 1 165 ? 20.284 -5.848 -32.027 1.00 53.38 165 ASN A C 1
ATOM 1339 O O . ASN A 1 165 ? 20.511 -5.381 -33.144 1.00 53.38 165 ASN A O 1
ATOM 1343 N N . ILE A 1 166 ? 20.379 -5.088 -30.930 1.00 58.03 166 ILE A N 1
ATOM 1344 C CA . ILE A 1 166 ? 20.899 -3.704 -30.947 1.00 58.03 166 ILE A CA 1
ATOM 1345 C C . ILE A 1 166 ? 22.422 -3.697 -31.094 1.00 58.03 166 ILE A C 1
ATOM 1347 O O . ILE A 1 166 ? 22.955 -2.789 -31.720 1.00 58.03 166 ILE A O 1
ATOM 1351 N N . TRP A 1 167 ? 23.105 -4.708 -30.553 1.00 52.91 167 TRP A N 1
ATOM 1352 C CA . TRP A 1 167 ? 24.568 -4.754 -30.500 1.00 52.91 167 TRP A CA 1
ATOM 1353 C C . TRP A 1 167 ? 25.242 -5.109 -31.827 1.00 52.91 167 TRP A C 1
ATOM 1355 O O . TRP A 1 167 ? 26.409 -4.795 -32.023 1.00 52.91 167 TRP A O 1
ATOM 1365 N N . THR A 1 168 ? 24.527 -5.790 -32.722 1.00 55.72 168 THR A N 1
ATOM 1366 C CA . THR A 1 168 ? 25.113 -6.394 -33.930 1.00 55.72 168 THR A CA 1
ATOM 1367 C C . THR A 1 168 ? 24.711 -5.673 -35.221 1.00 55.72 168 THR A C 1
ATOM 1369 O O . THR A 1 168 ? 25.205 -6.024 -36.286 1.00 55.72 168 THR A O 1
ATOM 1372 N N . ASP A 1 169 ? 23.805 -4.690 -35.172 1.00 58.56 169 ASP A N 1
ATOM 1373 C CA . ASP A 1 169 ? 23.102 -4.204 -36.368 1.00 58.56 169 ASP A CA 1
ATOM 1374 C C . ASP A 1 169 ? 23.314 -2.710 -36.668 1.00 58.56 169 ASP A C 1
ATOM 1376 O O . ASP A 1 169 ? 23.263 -1.852 -35.785 1.00 58.56 169 ASP A O 1
ATOM 1380 N N . MET A 1 170 ? 23.407 -2.396 -37.964 1.00 58.75 170 MET A N 1
ATOM 1381 C CA . MET A 1 170 ? 23.640 -1.077 -38.577 1.00 58.75 170 MET A CA 1
ATOM 1382 C C . MET A 1 170 ? 22.489 -0.068 -38.342 1.00 58.75 170 MET A C 1
ATOM 1384 O O . MET A 1 170 ? 22.528 1.067 -38.809 1.00 58.75 170 MET A O 1
ATOM 1388 N N . ASN A 1 171 ? 21.452 -0.470 -37.594 1.00 70.81 171 ASN A N 1
ATOM 1389 C CA . ASN A 1 171 ? 20.242 0.298 -37.278 1.00 70.81 171 ASN A CA 1
ATOM 1390 C C . ASN A 1 171 ? 20.057 0.578 -35.772 1.00 70.81 171 ASN A C 1
ATOM 1392 O O . ASN A 1 171 ? 18.940 0.851 -35.314 1.00 70.81 171 ASN A O 1
ATOM 1396 N N . MET A 1 172 ? 21.141 0.535 -34.994 1.00 73.75 172 MET A N 1
ATOM 1397 C CA . MET A 1 172 ? 21.171 0.744 -33.541 1.00 73.75 172 MET A CA 1
ATOM 1398 C C . MET A 1 172 ? 20.333 1.949 -33.073 1.00 73.75 172 MET A C 1
ATOM 1400 O O . MET A 1 172 ? 19.466 1.820 -32.208 1.00 73.75 172 MET A O 1
ATOM 1404 N N . ARG A 1 173 ? 20.500 3.113 -33.714 1.00 79.94 173 ARG A N 1
ATOM 1405 C CA . ARG A 1 173 ? 19.777 4.350 -33.371 1.00 79.94 173 ARG A CA 1
ATOM 1406 C C . ARG A 1 173 ? 18.257 4.219 -33.501 1.00 79.94 173 ARG A C 1
ATOM 1408 O O . ARG A 1 173 ? 17.521 4.736 -32.661 1.00 79.94 173 ARG A O 1
ATOM 1415 N N . LYS A 1 174 ? 17.767 3.534 -34.542 1.00 82.00 174 LYS A N 1
ATOM 1416 C CA . LYS A 1 174 ? 16.326 3.306 -34.745 1.00 82.00 174 LYS A CA 1
ATOM 1417 C C . LYS A 1 174 ? 15.766 2.428 -33.626 1.00 82.00 174 LYS A C 1
ATOM 1419 O O . LYS A 1 174 ? 14.753 2.781 -33.029 1.00 82.00 174 LYS A O 1
ATOM 1424 N N . LYS A 1 175 ? 16.474 1.351 -33.288 1.00 79.19 175 LYS A N 1
ATOM 1425 C CA . LYS A 1 175 ? 16.084 0.423 -32.220 1.00 79.19 175 LYS A CA 1
ATOM 1426 C C . LYS A 1 175 ? 16.096 1.077 -30.834 1.00 79.19 175 LYS A C 1
ATOM 1428 O O . LYS A 1 175 ? 15.167 0.857 -30.064 1.00 79.19 175 LYS A O 1
ATOM 1433 N N . ILE A 1 176 ? 17.077 1.935 -30.531 1.00 81.94 176 ILE A N 1
ATOM 1434 C CA . ILE A 1 176 ? 17.100 2.686 -29.262 1.00 81.94 176 ILE A CA 1
ATOM 1435 C C . ILE A 1 176 ? 15.895 3.639 -29.167 1.00 81.94 176 ILE A C 1
ATOM 1437 O O . ILE A 1 176 ? 15.256 3.705 -28.118 1.00 81.94 176 ILE A O 1
ATOM 1441 N N . ARG A 1 177 ? 15.515 4.323 -30.257 1.00 85.75 177 ARG A N 1
ATOM 1442 C CA . ARG A 1 177 ? 14.297 5.161 -30.277 1.00 85.75 177 ARG A CA 1
ATOM 1443 C C . ARG A 1 177 ? 13.023 4.346 -30.083 1.00 85.75 177 ARG A C 1
ATOM 1445 O O . ARG A 1 177 ? 12.150 4.752 -29.323 1.00 85.75 177 ARG A O 1
ATOM 1452 N N . GLU A 1 178 ? 12.909 3.200 -30.750 1.00 83.00 178 GLU A N 1
ATOM 1453 C CA . GLU A 1 178 ? 11.770 2.294 -30.570 1.00 83.00 178 GLU A CA 1
ATOM 1454 C C . GLU A 1 178 ? 11.671 1.801 -29.120 1.00 83.00 178 GLU A C 1
ATOM 1456 O O . GLU A 1 178 ? 10.582 1.806 -28.543 1.00 83.00 178 GLU A O 1
ATOM 1461 N N . ALA A 1 179 ? 12.802 1.439 -28.506 1.00 81.69 179 ALA A N 1
ATOM 1462 C CA . ALA A 1 179 ? 12.866 1.074 -27.096 1.00 81.69 179 ALA A CA 1
ATOM 1463 C C . ALA A 1 179 ? 12.439 2.239 -26.190 1.00 81.69 179 ALA A C 1
ATOM 1465 O O . ALA A 1 179 ? 11.602 2.043 -25.310 1.00 81.69 179 ALA A O 1
ATOM 1466 N N . SER A 1 180 ? 12.938 3.453 -26.442 1.00 86.44 180 SER A N 1
ATOM 1467 C CA . SER A 1 180 ? 12.571 4.653 -25.680 1.00 86.44 180 SER A CA 1
ATOM 1468 C C . SER A 1 180 ? 11.064 4.939 -25.754 1.00 86.44 180 SER A C 1
ATOM 1470 O O . SER A 1 180 ? 10.410 5.083 -24.721 1.00 86.44 180 SER A O 1
ATOM 1472 N N . ASN A 1 181 ? 10.462 4.873 -26.947 1.00 85.88 181 ASN A N 1
ATOM 1473 C CA . ASN A 1 181 ? 9.017 5.058 -27.130 1.00 85.88 181 ASN A CA 1
ATOM 1474 C C . ASN A 1 181 ? 8.181 4.015 -26.368 1.00 85.88 181 ASN A C 1
ATOM 1476 O O . ASN A 1 181 ? 7.159 4.349 -25.758 1.00 85.88 181 ASN A O 1
ATOM 1480 N N . ARG A 1 182 ? 8.613 2.746 -26.373 1.00 82.75 182 ARG A N 1
ATOM 1481 C CA . ARG A 1 182 ? 7.944 1.668 -25.625 1.00 82.75 182 ARG A CA 1
ATOM 1482 C C . ARG A 1 182 ? 8.051 1.877 -24.117 1.00 82.75 182 ARG A C 1
ATOM 1484 O O . ARG A 1 182 ? 7.047 1.746 -23.422 1.00 82.75 182 ARG A O 1
ATOM 1491 N N . ILE A 1 183 ? 9.233 2.244 -23.620 1.00 85.69 183 ILE A N 1
ATOM 1492 C CA . ILE A 1 183 ? 9.455 2.561 -22.202 1.00 85.69 183 ILE A CA 1
ATOM 1493 C C . ILE A 1 183 ? 8.628 3.776 -21.780 1.00 85.69 183 ILE A C 1
ATOM 1495 O O . ILE A 1 183 ? 7.998 3.740 -20.729 1.00 85.69 183 ILE A O 1
ATOM 1499 N N . SER A 1 184 ? 8.558 4.816 -22.610 1.00 88.38 184 SER A N 1
ATOM 1500 C CA . SER A 1 184 ? 7.729 5.998 -22.359 1.00 88.38 184 SER A CA 1
ATOM 1501 C C . SER A 1 184 ? 6.241 5.641 -22.259 1.00 88.38 184 SER A C 1
ATOM 1503 O O . SER A 1 184 ? 5.568 6.021 -21.300 1.00 88.38 184 SER A O 1
ATOM 1505 N N . SER A 1 185 ? 5.745 4.803 -23.175 1.00 86.19 185 SER A N 1
ATOM 1506 C CA . SER A 1 185 ? 4.360 4.308 -23.150 1.00 86.19 185 SER A CA 1
ATOM 1507 C C . SER A 1 185 ? 4.066 3.470 -21.898 1.00 86.19 185 SER A C 1
ATOM 1509 O O . SER A 1 185 ? 3.035 3.652 -21.248 1.00 86.19 185 SER A O 1
ATOM 1511 N N . ALA A 1 186 ? 4.991 2.583 -21.516 1.00 85.56 186 ALA A N 1
ATOM 1512 C CA . ALA A 1 186 ? 4.888 1.787 -20.295 1.00 85.56 186 ALA A CA 1
ATOM 1513 C C . ALA A 1 186 ? 4.883 2.674 -19.042 1.00 85.56 186 ALA A C 1
ATOM 1515 O O . ALA A 1 186 ? 4.065 2.491 -18.141 1.00 85.56 186 ALA A O 1
ATOM 1516 N N . ASN A 1 187 ? 5.759 3.676 -19.011 1.00 90.50 187 ASN A N 1
ATOM 1517 C CA . ASN A 1 187 ? 5.861 4.620 -17.913 1.00 90.50 187 ASN A CA 1
ATOM 1518 C C . ASN A 1 187 ? 4.578 5.447 -17.752 1.00 90.50 187 ASN A C 1
ATOM 1520 O O . ASN A 1 187 ? 4.100 5.616 -16.634 1.00 90.50 187 ASN A O 1
ATOM 1524 N N . ALA A 1 188 ? 3.976 5.903 -18.853 1.00 90.62 188 ALA A N 1
ATOM 1525 C CA . ALA A 1 188 ? 2.695 6.609 -18.824 1.00 90.62 188 ALA A CA 1
ATOM 1526 C C . ALA A 1 188 ? 1.575 5.741 -18.223 1.00 90.62 188 ALA A C 1
ATOM 1528 O O . ALA A 1 188 ? 0.799 6.206 -17.386 1.00 90.62 188 ALA A O 1
ATOM 1529 N N . ALA A 1 189 ? 1.526 4.456 -18.584 1.00 88.94 189 ALA A N 1
ATOM 1530 C CA . ALA A 1 189 ? 0.579 3.515 -17.992 1.00 88.94 189 ALA A CA 1
ATOM 1531 C C . ALA A 1 189 ? 0.849 3.276 -16.493 1.00 88.94 189 ALA A C 1
ATOM 1533 O O . ALA A 1 189 ? -0.097 3.242 -15.705 1.00 88.94 189 ALA A O 1
ATOM 1534 N N . VAL A 1 190 ? 2.115 3.189 -16.067 1.00 91.69 190 VAL A N 1
ATOM 1535 C CA . VAL A 1 190 ? 2.472 3.131 -14.639 1.00 91.69 190 VAL A CA 1
ATOM 1536 C C . VAL A 1 190 ? 2.011 4.380 -13.893 1.00 91.69 190 VAL A C 1
ATOM 1538 O O . VAL A 1 190 ? 1.417 4.249 -12.828 1.00 91.69 190 VAL A O 1
ATOM 1541 N N . VAL A 1 191 ? 2.224 5.576 -14.445 1.00 94.62 191 VAL A N 1
ATOM 1542 C CA . VAL A 1 191 ? 1.777 6.838 -13.831 1.00 94.62 191 VAL A CA 1
ATOM 1543 C C . VAL A 1 191 ? 0.258 6.850 -13.638 1.00 94.62 191 VAL A C 1
ATOM 1545 O O . VAL A 1 191 ? -0.215 7.214 -12.561 1.00 94.62 191 VAL A O 1
ATOM 1548 N N . SER A 1 192 ? -0.505 6.382 -14.632 1.00 93.00 192 SER A N 1
ATOM 1549 C CA . SER A 1 192 ? -1.961 6.221 -14.506 1.00 93.00 192 SER A CA 1
ATOM 1550 C C . SER A 1 192 ? -2.324 5.299 -13.339 1.00 93.00 192 SER A C 1
ATOM 1552 O O . SER A 1 192 ? -3.141 5.662 -12.497 1.00 93.00 192 SER A O 1
ATOM 1554 N N . ILE A 1 193 ? -1.678 4.133 -13.238 1.00 92.31 193 ILE A N 1
ATOM 1555 C CA . ILE A 1 193 ? -1.936 3.167 -12.158 1.00 92.31 193 ILE A CA 1
ATOM 1556 C C . ILE A 1 193 ? -1.553 3.743 -10.791 1.00 92.31 193 ILE A C 1
ATOM 1558 O O . ILE A 1 193 ? -2.285 3.558 -9.825 1.00 92.31 193 ILE A O 1
ATOM 1562 N N . VAL A 1 194 ? -0.433 4.463 -10.687 1.00 95.19 194 VAL A N 1
ATOM 1563 C CA . VAL A 1 194 ? -0.019 5.137 -9.446 1.00 95.19 194 VAL A CA 1
ATOM 1564 C C . VAL A 1 194 ? -1.087 6.137 -9.000 1.00 95.19 194 VAL A C 1
ATOM 1566 O O . VAL A 1 194 ? -1.419 6.178 -7.816 1.00 95.19 194 VAL A O 1
ATOM 1569 N N . SER A 1 195 ? -1.664 6.901 -9.932 1.00 94.94 195 SER A N 1
ATOM 1570 C CA . SER A 1 195 ? -2.768 7.820 -9.636 1.00 94.94 195 SER A CA 1
ATOM 1571 C C . SER A 1 195 ? -4.019 7.082 -9.147 1.00 94.94 195 SER A C 1
ATOM 1573 O O . SER A 1 195 ? -4.613 7.478 -8.145 1.00 94.94 195 SER A O 1
ATOM 1575 N N . GLU A 1 196 ? -4.401 5.985 -9.807 1.00 93.06 196 GLU A N 1
ATOM 1576 C CA . GLU A 1 196 ? -5.542 5.149 -9.404 1.00 93.06 196 GLU A CA 1
ATOM 1577 C C . GLU A 1 196 ? -5.341 4.535 -8.006 1.00 93.06 196 GLU A C 1
ATOM 1579 O O . GLU A 1 196 ? -6.244 4.556 -7.168 1.00 93.06 196 GLU A O 1
ATOM 1584 N N . LEU A 1 197 ? -4.149 3.995 -7.730 1.00 94.31 197 LEU A N 1
ATOM 1585 C CA . LEU A 1 197 ? -3.808 3.415 -6.429 1.00 94.31 197 LEU A CA 1
ATOM 1586 C C . LEU A 1 197 ? -3.799 4.473 -5.327 1.00 94.31 197 LEU A C 1
ATOM 1588 O O . LEU A 1 197 ? -4.275 4.192 -4.230 1.00 94.31 197 LEU A O 1
ATOM 1592 N N . LYS A 1 198 ? -3.319 5.687 -5.620 1.00 96.19 198 LYS A N 1
ATOM 1593 C CA . LYS A 1 198 ? -3.369 6.808 -4.679 1.00 96.19 198 LYS A CA 1
ATOM 1594 C C . LYS A 1 198 ? -4.807 7.165 -4.311 1.00 96.19 198 LYS A C 1
ATOM 1596 O O . LYS A 1 198 ? -5.124 7.224 -3.131 1.00 96.19 198 LYS A O 1
ATOM 1601 N N . GLN A 1 199 ? -5.687 7.307 -5.301 1.00 95.56 199 GLN A N 1
ATOM 1602 C CA . GLN A 1 199 ? -7.101 7.596 -5.052 1.00 95.56 199 GLN A CA 1
ATOM 1603 C C . GLN A 1 199 ? -7.760 6.510 -4.187 1.00 95.56 199 GLN A C 1
ATOM 1605 O O . GLN A 1 199 ? -8.487 6.820 -3.244 1.00 95.56 199 GLN A O 1
ATOM 1610 N N . LYS A 1 200 ? -7.481 5.231 -4.473 1.00 93.88 200 LYS A N 1
ATOM 1611 C CA . LYS A 1 200 ? -7.960 4.119 -3.641 1.00 93.88 200 LYS A CA 1
ATOM 1612 C C . LYS A 1 200 ? -7.407 4.198 -2.220 1.00 93.88 200 LYS A C 1
ATOM 1614 O O . LYS A 1 200 ? -8.148 3.964 -1.273 1.00 93.88 200 LYS A O 1
ATOM 1619 N N . LEU A 1 201 ? -6.124 4.514 -2.056 1.00 95.50 201 LEU A N 1
ATOM 1620 C CA . LEU A 1 201 ? -5.494 4.634 -0.744 1.00 95.50 201 LEU A CA 1
ATOM 1621 C C . LEU A 1 201 ? -6.131 5.749 0.093 1.00 95.50 201 LEU A C 1
ATOM 1623 O O . LEU A 1 201 ? -6.399 5.540 1.277 1.00 95.50 201 LEU A O 1
ATOM 1627 N N . ASP A 1 202 ? -6.413 6.895 -0.524 1.00 95.69 202 ASP A N 1
ATOM 1628 C CA . ASP A 1 202 ? -7.094 8.019 0.122 1.00 95.69 202 ASP A CA 1
ATOM 1629 C C . ASP A 1 202 ? -8.502 7.605 0.579 1.00 95.69 202 ASP A C 1
ATOM 1631 O O . ASP A 1 202 ? -8.881 7.849 1.726 1.00 95.69 202 ASP A O 1
ATOM 1635 N N . GLN A 1 203 ? -9.237 6.876 -0.270 1.00 95.31 203 GLN A N 1
ATOM 1636 C CA . GLN A 1 203 ? -10.549 6.327 0.076 1.00 95.31 203 GLN A CA 1
ATOM 1637 C C . GLN A 1 203 ? -10.477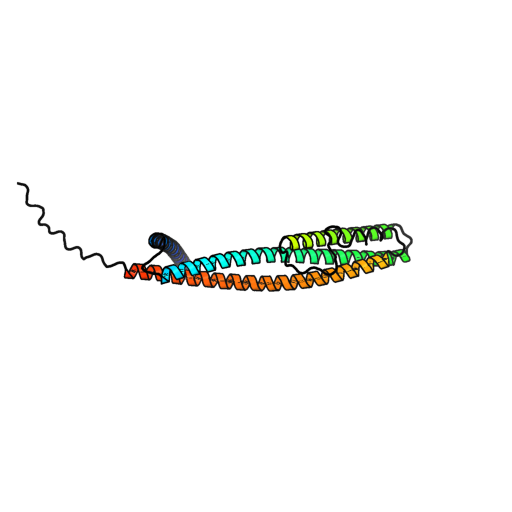 5.348 1.257 1.00 95.31 203 GLN A C 1
ATOM 1639 O O . GLN A 1 203 ? -11.170 5.542 2.251 1.00 95.31 203 GLN A O 1
ATOM 1644 N N . TYR A 1 204 ? -9.596 4.343 1.207 1.00 94.94 204 TYR A N 1
ATOM 1645 C CA . TYR A 1 204 ? -9.446 3.384 2.308 1.00 94.94 204 TYR A CA 1
ATOM 1646 C C . TYR A 1 204 ? -8.972 4.043 3.607 1.00 94.94 204 TYR A C 1
ATOM 1648 O O . TYR A 1 204 ? -9.310 3.573 4.691 1.00 94.94 204 TYR A O 1
ATOM 1656 N N . THR A 1 205 ? -8.192 5.123 3.519 1.00 95.81 205 THR A N 1
ATOM 1657 C CA . THR A 1 205 ? -7.777 5.903 4.692 1.00 95.81 205 THR A CA 1
ATOM 1658 C C . THR A 1 205 ? -8.982 6.597 5.323 1.00 95.81 205 THR A C 1
ATOM 1660 O O . THR A 1 205 ? -9.200 6.456 6.527 1.00 95.81 205 THR A O 1
ATOM 1663 N N . ALA A 1 206 ? -9.810 7.262 4.513 1.00 96.56 206 ALA A N 1
ATOM 1664 C CA . ALA A 1 206 ? -11.040 7.896 4.977 1.00 96.56 206 ALA A CA 1
ATOM 1665 C C . ALA A 1 206 ? -12.028 6.877 5.574 1.00 96.56 206 ALA A C 1
ATOM 1667 O O . ALA A 1 206 ? -12.553 7.094 6.669 1.00 96.56 206 ALA A O 1
ATOM 1668 N N . ASP A 1 207 ? -12.233 5.738 4.906 1.00 95.00 207 ASP A N 1
ATOM 1669 C CA . ASP A 1 207 ? -13.134 4.678 5.369 1.00 95.00 207 ASP A CA 1
ATOM 1670 C C . ASP A 1 207 ? -12.645 4.058 6.683 1.00 95.00 207 ASP A C 1
ATOM 1672 O O . ASP A 1 207 ? -13.432 3.867 7.614 1.00 95.00 207 ASP A O 1
ATOM 1676 N N . ARG A 1 208 ? -11.335 3.814 6.814 1.00 96.12 208 ARG A N 1
ATOM 1677 C CA . ARG A 1 208 ? -10.717 3.338 8.059 1.00 96.12 208 ARG A CA 1
ATOM 1678 C C . ARG A 1 208 ? -10.969 4.306 9.211 1.00 96.12 208 ARG A C 1
ATOM 1680 O O . ARG A 1 208 ? -11.344 3.873 10.300 1.00 96.12 208 ARG A O 1
ATOM 1687 N N . ASP A 1 209 ? -10.753 5.599 8.992 1.00 95.56 209 ASP A N 1
ATOM 1688 C CA . ASP A 1 209 ? -10.852 6.613 10.045 1.00 95.56 209 ASP A CA 1
ATOM 1689 C C . ASP A 1 209 ? -12.312 6.854 10.461 1.00 95.56 209 ASP A C 1
ATOM 1691 O O . ASP A 1 209 ? -12.615 6.968 11.657 1.00 95.56 209 ASP A O 1
ATOM 1695 N N . LYS A 1 210 ? -13.236 6.808 9.494 1.00 96.12 210 LYS A N 1
ATOM 1696 C CA . LYS A 1 210 ? -14.682 6.817 9.743 1.00 96.12 210 LYS A CA 1
ATOM 1697 C C . LYS A 1 210 ? -15.113 5.601 10.565 1.00 96.12 210 LYS A C 1
ATOM 1699 O O . LYS A 1 210 ? -15.739 5.764 11.611 1.00 96.12 210 LYS A O 1
ATOM 1704 N N . THR A 1 211 ? -14.721 4.399 10.147 1.00 95.44 211 THR A N 1
ATOM 1705 C CA . THR A 1 211 ? -15.038 3.138 10.842 1.00 95.44 211 THR A CA 1
ATOM 1706 C C . THR A 1 211 ? -14.469 3.137 12.264 1.00 95.44 211 THR A C 1
ATOM 1708 O O . THR A 1 211 ? -15.149 2.781 13.224 1.00 95.44 211 THR A O 1
ATOM 1711 N N . ARG A 1 212 ? -13.240 3.631 12.456 1.00 95.75 212 ARG A N 1
ATOM 1712 C CA . ARG A 1 212 ? -12.622 3.758 13.786 1.00 95.75 212 ARG A CA 1
ATOM 1713 C C . ARG A 1 212 ? -13.393 4.709 14.703 1.00 95.75 212 ARG A C 1
ATOM 1715 O O . ARG A 1 212 ? -13.564 4.422 15.892 1.00 95.75 212 ARG A O 1
ATOM 1722 N N . THR A 1 213 ? -13.861 5.827 14.156 1.00 96.31 213 THR A N 1
ATOM 1723 C CA . THR A 1 213 ? -14.710 6.776 14.885 1.00 96.31 213 THR A CA 1
ATOM 1724 C C . THR A 1 213 ? -16.036 6.123 15.276 1.00 96.31 213 THR A C 1
ATOM 1726 O O . THR A 1 213 ? -16.440 6.216 16.436 1.00 96.31 213 THR A O 1
ATOM 1729 N N . ASN A 1 214 ? -16.665 5.386 14.353 1.00 95.50 214 ASN A N 1
ATOM 1730 C CA . ASN A 1 214 ? -17.898 4.643 14.614 1.00 95.50 214 ASN A CA 1
ATOM 1731 C C . ASN A 1 214 ? -17.727 3.610 15.729 1.00 95.50 214 ASN A C 1
ATOM 1733 O O . ASN A 1 214 ? -18.506 3.625 16.677 1.00 95.50 214 ASN A O 1
ATOM 1737 N N . ILE A 1 215 ? -16.679 2.781 15.673 1.00 96.44 215 ILE A N 1
ATOM 1738 C CA . ILE A 1 215 ? -16.364 1.792 16.718 1.00 96.44 215 ILE A CA 1
ATOM 1739 C C . ILE A 1 215 ? -16.201 2.472 18.075 1.00 96.44 215 ILE A C 1
ATOM 1741 O O . ILE A 1 215 ? -16.719 1.985 19.074 1.00 96.44 215 ILE A O 1
ATOM 1745 N N . THR A 1 216 ? -15.502 3.607 18.128 1.00 95.12 216 THR A N 1
ATOM 1746 C CA . THR A 1 216 ? -15.277 4.337 19.386 1.00 95.12 216 THR A CA 1
ATOM 1747 C C . THR A 1 216 ? -16.592 4.862 19.967 1.00 95.12 216 THR A C 1
ATOM 1749 O O . THR A 1 216 ? -16.837 4.743 21.172 1.00 95.12 216 THR A O 1
ATOM 1752 N N . ARG A 1 217 ? -17.462 5.407 19.109 1.00 95.69 217 ARG A N 1
ATOM 1753 C CA . ARG A 1 217 ? -18.804 5.861 19.486 1.00 95.69 217 ARG A CA 1
ATOM 1754 C C . ARG A 1 217 ? -19.658 4.693 19.990 1.00 95.69 217 ARG A C 1
ATOM 1756 O O . ARG A 1 217 ? -20.156 4.760 21.109 1.00 95.69 217 ARG A O 1
ATOM 1763 N N . MET A 1 218 ? -19.753 3.613 19.217 1.00 94.38 218 MET A N 1
ATOM 1764 C CA . MET A 1 218 ? -20.544 2.425 19.552 1.00 94.38 218 MET A CA 1
ATOM 1765 C C . MET A 1 218 ? -20.050 1.741 20.827 1.00 94.38 218 MET A C 1
ATOM 1767 O O . MET A 1 218 ? -20.856 1.411 21.683 1.00 94.38 218 MET A O 1
ATOM 1771 N N . ALA A 1 219 ? -18.735 1.602 21.017 1.00 92.31 219 ALA A N 1
ATOM 1772 C CA . ALA A 1 219 ? -18.169 1.058 22.251 1.00 92.31 219 ALA A CA 1
ATOM 1773 C C . ALA A 1 219 ? -18.519 1.920 23.474 1.00 92.31 219 ALA A C 1
ATOM 1775 O O . ALA A 1 219 ? -18.756 1.399 24.560 1.00 92.31 219 ALA A O 1
ATOM 1776 N N . THR A 1 220 ? -18.579 3.244 23.306 1.00 92.62 220 THR A N 1
ATOM 1777 C CA . THR A 1 220 ? -18.991 4.156 24.381 1.00 92.62 220 THR A CA 1
ATOM 1778 C C . THR A 1 220 ? -20.481 4.021 24.696 1.00 92.62 220 THR A C 1
ATOM 1780 O O . THR A 1 220 ? -20.858 4.025 25.866 1.00 92.62 220 THR A O 1
ATOM 1783 N N . GLU A 1 221 ? -21.330 3.914 23.675 1.00 93.06 221 GLU A N 1
ATOM 1784 C CA . GLU A 1 221 ? -22.777 3.705 23.825 1.00 93.06 221 GLU A CA 1
ATOM 1785 C C . GLU A 1 221 ? -23.083 2.356 24.480 1.00 93.06 221 GLU A C 1
ATOM 1787 O O . GLU A 1 221 ? -23.829 2.307 25.455 1.00 93.06 221 GLU A O 1
ATOM 1792 N N . HIS A 1 222 ? -22.427 1.294 24.020 1.00 91.94 222 HIS A N 1
ATOM 1793 C CA . HIS A 1 222 ? -22.536 -0.057 24.564 1.00 91.94 222 HIS A CA 1
ATOM 1794 C C . HIS A 1 222 ? -22.092 -0.126 26.030 1.00 91.94 222 HIS A C 1
ATOM 1796 O O . HIS A 1 222 ? -22.826 -0.624 26.881 1.00 91.94 222 HIS A O 1
ATOM 1802 N N . PHE A 1 223 ? -20.955 0.491 26.368 1.00 90.50 223 PHE A N 1
ATOM 1803 C CA . PHE A 1 223 ? -20.506 0.603 27.758 1.00 90.50 223 PHE A CA 1
ATOM 1804 C C . PHE A 1 223 ? -21.531 1.335 28.642 1.00 90.50 223 PHE A C 1
ATOM 1806 O O . PHE A 1 223 ? -21.827 0.888 29.749 1.00 90.50 223 PHE A O 1
ATOM 1813 N N . LYS A 1 224 ? -22.113 2.443 28.159 1.00 90.81 224 LYS A N 1
ATOM 1814 C CA . LYS A 1 224 ? -23.172 3.170 28.883 1.00 90.81 224 LYS A CA 1
ATOM 1815 C C . LYS A 1 224 ? -24.436 2.326 29.056 1.00 90.81 224 LYS A C 1
ATOM 1817 O O . LYS A 1 224 ? -25.029 2.363 30.129 1.00 90.81 224 LYS A O 1
ATOM 1822 N N . ALA A 1 225 ? -24.833 1.566 28.036 1.00 89.62 225 ALA A N 1
ATOM 1823 C CA . ALA A 1 225 ? -25.986 0.674 28.108 1.00 89.62 225 ALA A CA 1
ATOM 1824 C C . ALA A 1 225 ? -25.799 -0.386 29.203 1.00 89.62 225 ALA A C 1
ATOM 1826 O O . ALA A 1 225 ? -26.670 -0.530 30.060 1.00 89.62 225 ALA A O 1
ATOM 1827 N N . ARG A 1 226 ? -24.628 -1.036 29.258 1.00 89.69 226 ARG A N 1
ATOM 1828 C CA . ARG A 1 226 ? -24.285 -2.000 30.318 1.00 89.69 226 ARG A CA 1
ATOM 1829 C C . ARG A 1 226 ? -24.343 -1.381 31.716 1.00 89.69 226 ARG A C 1
ATOM 1831 O O . ARG A 1 226 ? -24.922 -1.976 32.621 1.00 89.69 226 ARG A O 1
ATOM 1838 N N . ILE A 1 227 ? -23.810 -0.168 31.895 1.00 89.31 227 ILE A N 1
ATOM 1839 C CA . ILE A 1 227 ? -23.904 0.558 33.175 1.00 89.31 227 ILE A CA 1
ATOM 1840 C C . ILE A 1 227 ? -25.363 0.824 33.563 1.00 89.31 227 ILE A C 1
ATOM 1842 O O . ILE A 1 227 ? -25.738 0.556 34.703 1.00 89.31 227 ILE A O 1
ATOM 1846 N N . ASN A 1 228 ? -26.189 1.302 32.630 1.00 88.50 228 ASN A N 1
ATOM 1847 C CA . ASN A 1 228 ? -27.603 1.574 32.894 1.00 88.50 228 ASN A CA 1
ATOM 1848 C C . ASN A 1 228 ? -28.367 0.300 33.280 1.00 88.50 228 ASN A C 1
ATOM 1850 O O . ASN A 1 228 ? -29.180 0.331 34.200 1.00 88.50 228 ASN A O 1
ATOM 1854 N N . ILE A 1 229 ? -28.092 -0.826 32.614 1.00 86.94 229 ILE A N 1
ATOM 1855 C CA . ILE A 1 229 ? -28.680 -2.125 32.967 1.00 86.94 229 ILE A CA 1
ATOM 1856 C C . ILE A 1 229 ? -28.324 -2.483 34.410 1.00 86.94 229 ILE A C 1
ATOM 1858 O O . ILE A 1 229 ? -29.214 -2.744 35.214 1.00 86.94 229 ILE A O 1
ATOM 1862 N N . VAL A 1 230 ? -27.038 -2.428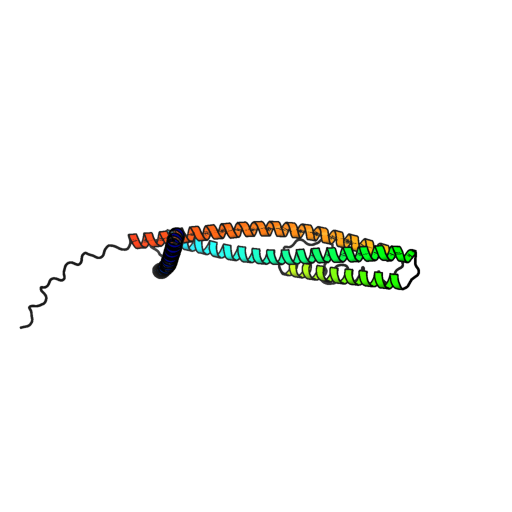 34.765 1.00 86.62 230 VAL A N 1
ATOM 1863 C CA . VAL A 1 230 ? -26.575 -2.746 36.122 1.00 86.62 230 VAL A CA 1
ATOM 1864 C C . VAL A 1 230 ? -27.223 -1.831 37.163 1.00 86.62 230 VAL A C 1
ATOM 1866 O O . VAL A 1 230 ? -27.719 -2.318 38.175 1.00 86.62 230 VAL A O 1
ATOM 1869 N N . GLN A 1 231 ? -27.286 -0.522 36.908 1.00 86.19 231 GLN A N 1
ATOM 1870 C CA . GLN A 1 231 ? -27.920 0.442 37.814 1.00 86.19 231 GLN A CA 1
ATOM 1871 C C . GLN A 1 231 ? -29.415 0.175 38.024 1.00 86.19 231 GLN A C 1
ATOM 1873 O O . GLN A 1 231 ? -29.914 0.377 39.126 1.00 86.19 231 GLN A O 1
ATOM 1878 N N . ASN A 1 232 ? -30.118 -0.305 36.997 1.00 81.56 232 ASN A N 1
ATOM 1879 C CA . ASN A 1 232 ? -31.544 -0.621 37.082 1.00 81.56 232 ASN A CA 1
ATOM 1880 C C . ASN A 1 232 ? -31.825 -1.984 37.741 1.00 81.56 232 ASN A C 1
ATOM 1882 O O . ASN A 1 232 ? -32.939 -2.213 38.210 1.00 81.56 232 ASN A O 1
ATOM 1886 N N . VAL A 1 233 ? -30.843 -2.892 37.768 1.00 78.50 233 VAL A N 1
ATOM 1887 C CA . VAL A 1 233 ? -30.970 -4.240 38.353 1.00 78.50 233 VAL A CA 1
ATOM 1888 C C . VAL A 1 233 ? -30.528 -4.279 39.817 1.00 78.50 233 VAL A C 1
ATOM 1890 O O . VAL A 1 233 ? -31.095 -5.037 40.606 1.00 78.50 233 VAL A O 1
ATOM 1893 N N . ILE A 1 234 ? -29.541 -3.468 40.211 1.00 71.31 234 ILE A N 1
ATOM 1894 C CA . ILE A 1 234 ? -29.114 -3.371 41.610 1.00 71.31 234 ILE A CA 1
ATOM 1895 C C . ILE A 1 234 ? -30.209 -2.652 42.410 1.00 71.31 234 ILE A C 1
ATOM 1897 O O . ILE A 1 234 ? -30.279 -1.425 42.438 1.00 71.31 234 ILE A O 1
ATOM 1901 N N . GLN A 1 235 ? -31.063 -3.417 43.095 1.00 57.16 235 GLN A N 1
ATOM 1902 C CA . GLN A 1 235 ? -31.876 -2.868 44.179 1.00 57.16 235 GLN A CA 1
ATOM 1903 C C . GLN A 1 235 ? -30.958 -2.460 45.343 1.00 57.16 235 GLN A C 1
ATOM 1905 O O . GLN A 1 235 ? -29.961 -3.149 45.595 1.00 57.16 235 GLN A O 1
ATOM 1910 N N . PRO A 1 236 ? -31.266 -1.368 46.075 1.00 54.50 236 PRO A N 1
ATOM 1911 C CA . PRO A 1 236 ? -30.561 -1.081 47.315 1.00 54.50 236 PRO A CA 1
ATOM 1912 C C . PRO A 1 236 ? -30.669 -2.311 48.229 1.00 54.50 236 PRO A C 1
ATOM 1914 O O . PRO A 1 236 ? -31.732 -2.943 48.257 1.00 54.50 236 PRO A O 1
ATOM 1917 N N . PRO A 1 237 ? -29.594 -2.684 48.948 1.00 49.84 237 PRO A N 1
ATOM 1918 C CA . PRO A 1 237 ? -29.670 -3.792 49.889 1.00 49.84 237 PRO A CA 1
ATOM 1919 C C . PRO A 1 237 ? -30.857 -3.546 50.830 1.00 49.84 237 PRO A C 1
ATOM 1921 O O . PRO A 1 237 ? -31.076 -2.387 51.211 1.00 49.84 237 PRO A O 1
ATOM 1924 N N . PRO A 1 238 ? -31.645 -4.586 51.182 1.00 50.44 238 PRO A N 1
ATOM 1925 C CA . PRO A 1 238 ? -32.710 -4.416 52.159 1.00 50.44 238 PRO A CA 1
ATOM 1926 C C . PRO A 1 238 ? -32.109 -3.722 53.385 1.00 50.44 238 PRO A C 1
ATOM 1928 O O . PRO A 1 238 ? -30.961 -4.029 53.735 1.00 50.44 238 PRO A O 1
ATOM 1931 N N . PRO A 1 239 ? -32.817 -2.750 53.997 1.00 54.97 239 PRO A N 1
ATOM 1932 C CA . PRO A 1 239 ? -32.311 -2.112 55.199 1.00 54.97 239 PRO A CA 1
ATOM 1933 C C . PRO A 1 239 ? -31.907 -3.232 56.149 1.00 54.97 239 PRO A C 1
ATOM 1935 O O . PRO A 1 239 ? -32.687 -4.165 56.344 1.00 54.97 239 PRO A O 1
ATOM 1938 N N . TYR A 1 240 ? -30.676 -3.178 56.666 1.00 49.22 240 TYR A N 1
ATOM 1939 C CA . TYR A 1 240 ? -30.258 -4.045 57.758 1.00 49.22 240 TYR A CA 1
ATOM 1940 C C . TYR A 1 240 ? -31.237 -3.772 58.902 1.00 49.22 240 TYR A C 1
ATOM 1942 O O . TYR A 1 240 ? -31.043 -2.854 59.696 1.00 49.22 240 TYR A O 1
ATOM 1950 N N . SER A 1 241 ? -32.339 -4.519 58.953 1.00 48.81 241 SER A N 1
ATOM 1951 C CA . SER A 1 241 ? -33.098 -4.690 60.173 1.00 48.81 241 SER A CA 1
ATOM 1952 C C . SER A 1 241 ? -32.080 -5.268 61.130 1.00 48.81 241 SER A C 1
ATOM 1954 O O . SER A 1 241 ? -31.543 -6.349 60.866 1.00 48.81 241 SER A O 1
ATOM 1956 N N . ALA A 1 242 ? -31.727 -4.466 62.135 1.00 46.06 242 ALA A N 1
ATOM 1957 C CA . ALA A 1 242 ? -30.843 -4.851 63.212 1.00 46.06 242 ALA A CA 1
ATOM 1958 C C . ALA A 1 242 ? -31.128 -6.310 63.562 1.00 46.06 242 ALA A C 1
ATOM 1960 O O . ALA A 1 242 ? -32.287 -6.692 63.735 1.00 46.06 242 ALA A O 1
ATOM 1961 N N . ILE A 1 243 ? -30.074 -7.121 63.557 1.00 46.62 243 ILE A N 1
ATOM 1962 C CA . ILE A 1 243 ? -30.110 -8.455 64.136 1.00 46.62 243 ILE A CA 1
ATOM 1963 C C . ILE A 1 243 ? -30.768 -8.273 65.503 1.00 46.62 243 ILE A C 1
ATOM 1965 O O . ILE A 1 243 ? -30.255 -7.519 66.325 1.00 46.62 243 ILE A O 1
ATOM 1969 N N . ASP A 1 244 ? -31.952 -8.857 65.686 1.00 46.59 244 ASP A N 1
ATOM 1970 C CA . ASP A 1 244 ? -32.651 -8.841 66.963 1.00 46.59 244 ASP A CA 1
ATOM 1971 C C . ASP A 1 244 ? -31.681 -9.423 68.002 1.00 46.59 244 ASP A C 1
ATOM 1973 O O . ASP A 1 244 ? -31.342 -10.608 67.945 1.00 46.59 244 ASP A O 1
ATOM 1977 N N . ASP A 1 245 ? -31.235 -8.597 68.951 1.00 47.06 245 ASP A N 1
ATOM 1978 C CA . ASP A 1 245 ? -30.328 -8.940 70.062 1.00 47.06 245 ASP A CA 1
ATOM 1979 C C . ASP A 1 245 ? -30.919 -9.992 71.036 1.00 47.06 245 ASP A C 1
ATOM 1981 O O . ASP A 1 245 ? -30.403 -10.229 72.127 1.00 47.06 245 ASP A O 1
ATOM 1985 N N . ASN A 1 246 ? -31.995 -10.684 70.658 1.00 48.12 246 ASN A N 1
ATOM 1986 C CA . ASN A 1 246 ? -32.710 -11.643 71.498 1.00 48.12 246 ASN A CA 1
ATOM 1987 C C . ASN A 1 246 ? -32.213 -13.098 71.387 1.00 48.12 246 ASN A C 1
ATOM 1989 O O . ASN A 1 246 ? -32.853 -13.996 71.928 1.00 48.12 246 ASN A O 1
ATOM 1993 N N . TYR A 1 247 ? -31.061 -13.358 70.757 1.00 45.97 247 TYR A N 1
ATOM 1994 C CA . TYR A 1 247 ? -30.466 -14.707 70.673 1.00 45.97 247 TYR A CA 1
ATOM 1995 C C . TYR A 1 247 ? -29.289 -14.957 71.634 1.00 45.97 247 TYR A C 1
ATOM 1997 O O . TYR A 1 247 ? -28.474 -15.849 71.403 1.00 45.97 247 TYR A O 1
ATOM 2005 N N . VAL A 1 248 ? -29.203 -14.221 72.748 1.00 47.09 248 VAL A N 1
ATOM 2006 C CA . VAL A 1 248 ? -28.254 -14.519 73.839 1.00 47.09 248 VAL A CA 1
ATOM 2007 C C . VAL A 1 248 ? -28.967 -14.481 75.190 1.00 47.09 248 VAL A C 1
ATOM 2009 O O . VAL A 1 248 ? -28.683 -13.632 76.017 1.00 47.09 248 VAL A O 1
ATOM 2012 N N . ASN A 1 249 ? -29.929 -15.379 75.413 1.00 49.03 249 ASN A N 1
ATOM 2013 C CA . ASN A 1 249 ? -30.388 -15.778 76.753 1.00 49.03 249 ASN A CA 1
ATOM 2014 C C . ASN A 1 249 ? -31.147 -17.107 76.646 1.00 49.03 249 ASN A C 1
ATOM 2016 O O . ASN A 1 249 ? -32.374 -17.148 76.629 1.00 49.03 249 ASN A O 1
ATOM 2020 N N . GLY A 1 250 ? -30.412 -18.209 76.508 1.00 44.94 250 GLY A N 1
ATOM 2021 C CA . GLY A 1 250 ? -31.031 -19.521 76.332 1.00 44.94 250 GLY A CA 1
ATOM 2022 C C . GLY A 1 250 ? -30.082 -20.703 76.456 1.00 44.94 250 GLY A C 1
ATOM 2023 O O . GLY A 1 250 ? -30.263 -21.670 75.734 1.00 44.94 250 GLY A O 1
ATOM 2024 N N . CYS A 1 251 ? -29.080 -20.623 77.334 1.00 43.81 251 CYS A N 1
ATOM 2025 C CA . CYS A 1 251 ? -28.358 -21.789 77.849 1.00 43.81 251 CYS A CA 1
ATOM 2026 C C . CYS A 1 251 ? -27.924 -21.478 79.287 1.00 43.81 251 CYS A C 1
ATOM 2028 O O . CYS A 1 251 ? -26.886 -20.859 79.521 1.00 43.81 251 CYS A O 1
ATOM 2030 N N . SER A 1 252 ? -28.763 -21.864 80.242 1.00 44.28 252 SER A N 1
ATOM 2031 C CA . SER A 1 252 ? -28.412 -22.093 81.646 1.00 44.28 252 SER A CA 1
ATOM 2032 C C . SER A 1 252 ? -28.846 -23.506 81.992 1.00 44.28 252 SER A C 1
ATOM 2034 O O . SER A 1 252 ? -29.946 -23.883 81.527 1.00 44.28 252 SER A O 1
#

pLDDT: mean 81.26, std 16.59, range [38.38, 97.56]